Protein AF-A0A7V3D6V6-F1 (afdb_monomer_lite)

pLDDT: mean 70.62, std 18.8, range [21.72, 96.25]

Sequence (355 aa):
MALGSNRRGGVVLLVVISLLMLFAIVGIAFVIYAEAQASTARIWKESEGQRRPDIDPEELLSYFLSQLIYDTDNPHSALRGHSLARTMYGQVGNTIPFNGVGRIHTPGDDDYFNINYTQFGAGAPPDPNQYGSPNPPYTYPDMNNVFLSAVRASDRAVLIPSYQRINFGGDPANRRHVLRPLPADHAGFPAQADAGGDVKNLAESPGTLIPNTSPPQYANNDSVWLDLGHPVMTAADGRKFKPLFAPLIVDLDGRVNVNIHGNKYGTWNAHAGHPLATRDLFWSTSEHGWGAWEVNPGKVILGQEGPQEFQAEWRRLLLGNSQVPGRYDANAWFFAVAGGSIHPPPAYWIVGKFY

Foldseek 3Di:
DDDPDDPPVVVVVVVVVVVVVVVVVVVVVVVVVVVVVVVVVVVVVVVVPPLPFPDDPVVVVCLVLCCQAPNDPQLAFLSHQQHPCCQQQNDPPGPHGDDDDAFDADPDPGLLLQSGQHDFDPDDGRDSPPGHHLYDPDDDCDSSNQQEWDAAPPQRATAGAHQAQVVQVDDPQDNRGHQADHCVRPPPDDDAPWPQGPAADDPRHCYYWDPPDVVIDHDNHHWYWTDRVADWDAGPVRDTDGDTDTDTHYDVNPDDPPVQAADPPPDDDPPVDDPPPPDDPAPDRGPVPPGNPGHHCCCQPVLPPDPVVSSCVVVCAAQNDPVDGHSNHPPNPDPPPVDPGDDDDPPPPPPPDPD

Radius of gyration: 29.41 Å; chains: 1; bounding box: 79×96×67 Å

Secondary structure (DSSP, 8-state):
------HHHHHHHHHHHHHHHHHHHHHHHHHHHHHHHHHHHHHHHHHHT----S--HHHHHHHHHHHHHH----TTBTTTT--HHHHHH-STT--S---S--SPPPSSS-GGG-------TTSPPPPTTTT--S--SS-S-SSS-TTEEEE-TTT--EEE-TTB-GGGT--TT-TTSB-S--TTTSTTPPPPSBTTBSB--STT---EEETT-SS-EEES--B--B-B-PPPEE-TTS-EE---B---EE--TT---TTTSPPTT------TT-TTTTS-------SS---TTS--THHHHH--SS-GGGTTHHHHHHHB-SSSB-TT-TT-S----SSS--PPPPTTS------

Structure (mmCIF, N/CA/C/O backbone):
data_AF-A0A7V3D6V6-F1
#
_entry.id   AF-A0A7V3D6V6-F1
#
loop_
_atom_site.group_PDB
_atom_site.id
_atom_site.type_symbol
_atom_site.label_atom_id
_atom_site.label_alt_id
_atom_site.label_comp_id
_atom_site.label_asym_id
_atom_site.label_entity_id
_atom_site.label_seq_id
_atom_site.pdbx_PDB_ins_code
_atom_site.Cartn_x
_atom_site.Cartn_y
_atom_site.Cartn_z
_atom_site.occupancy
_atom_site.B_iso_or_equiv
_atom_site.auth_seq_id
_atom_site.auth_comp_id
_atom_site.auth_asym_id
_atom_site.auth_atom_id
_atom_site.pdbx_PDB_model_num
ATOM 1 N N . MET A 1 1 ? -26.044 77.230 27.192 1.00 40.97 1 MET A N 1
ATOM 2 C CA . MET A 1 1 ? -25.868 75.906 26.556 1.00 40.97 1 MET A CA 1
ATOM 3 C C . MET A 1 1 ? -25.360 74.955 27.632 1.00 40.97 1 MET A C 1
ATOM 5 O O . MET A 1 1 ? -24.349 75.249 28.253 1.00 40.97 1 MET A O 1
ATOM 9 N N . ALA A 1 2 ? -26.159 73.949 27.986 1.00 48.78 2 ALA A N 1
ATOM 10 C CA . ALA A 1 2 ? -26.042 73.184 29.228 1.00 48.78 2 ALA A CA 1
ATOM 11 C C . ALA A 1 2 ? -24.885 72.171 29.210 1.00 48.78 2 ALA A C 1
ATOM 13 O O . ALA A 1 2 ? -24.871 71.293 28.356 1.00 48.78 2 ALA A O 1
ATOM 14 N N . LEU A 1 3 ? -23.971 72.238 30.186 1.00 50.16 3 LEU A N 1
ATOM 15 C CA . LEU A 1 3 ? -22.975 71.188 30.441 1.00 50.16 3 LEU A CA 1
ATOM 16 C C . LEU A 1 3 ? -22.725 71.018 31.948 1.00 50.16 3 LEU A C 1
ATOM 18 O O . LEU A 1 3 ? -21.681 71.378 32.480 1.00 50.16 3 LEU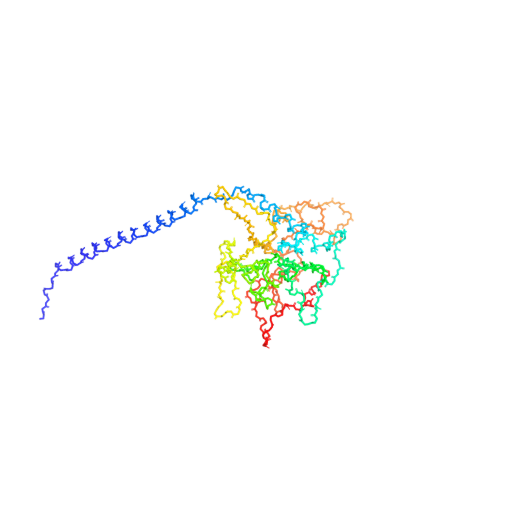 A O 1
ATOM 22 N N . GLY A 1 4 ? -23.698 70.429 32.641 1.00 58.44 4 GLY A N 1
ATOM 23 C CA . GLY A 1 4 ? -23.504 69.795 33.947 1.00 58.44 4 GLY A CA 1
ATOM 24 C C . GLY A 1 4 ? -23.566 68.277 33.788 1.00 58.44 4 GLY A C 1
ATOM 25 O O . GLY A 1 4 ? -24.506 67.652 34.263 1.00 58.44 4 GLY A O 1
ATOM 26 N N . SER A 1 5 ? -22.655 67.681 33.009 1.00 58.94 5 SER A N 1
ATOM 27 C CA . SER A 1 5 ? -22.774 66.266 32.626 1.00 58.94 5 SER A CA 1
ATOM 28 C C . SER A 1 5 ? -22.320 65.322 33.754 1.00 58.94 5 SER A C 1
ATOM 30 O O . SER A 1 5 ? -21.231 65.473 34.316 1.00 58.94 5 SER A O 1
ATOM 32 N N . ASN A 1 6 ? -23.180 64.355 34.075 1.00 64.06 6 ASN A N 1
ATOM 33 C CA . ASN A 1 6 ? -23.098 63.363 35.150 1.00 64.06 6 ASN A CA 1
ATOM 34 C C . ASN A 1 6 ? -21.783 62.554 35.194 1.00 64.06 6 ASN A C 1
ATOM 36 O O . ASN A 1 6 ? -21.687 61.459 34.642 1.00 64.06 6 ASN A O 1
ATOM 40 N N . ARG A 1 7 ? -20.797 63.020 35.970 1.00 58.09 7 ARG A N 1
ATOM 41 C CA . ARG A 1 7 ? -19.517 62.312 36.199 1.00 58.09 7 ARG A CA 1
ATOM 42 C C . ARG A 1 7 ? -19.654 60.946 36.898 1.00 58.09 7 ARG A C 1
ATOM 44 O O . ARG A 1 7 ? -18.747 60.129 36.806 1.00 58.09 7 ARG A O 1
ATOM 51 N N . ARG A 1 8 ? -20.779 60.666 37.572 1.00 62.25 8 ARG A N 1
ATOM 52 C CA . ARG A 1 8 ? -21.030 59.382 38.263 1.00 62.25 8 ARG A CA 1
ATOM 53 C C . ARG A 1 8 ? -21.501 58.265 37.322 1.00 62.25 8 ARG A C 1
ATOM 55 O O . ARG A 1 8 ? -21.233 57.103 37.597 1.00 62.25 8 ARG A O 1
ATOM 62 N N . GLY A 1 9 ? -22.136 58.604 36.196 1.00 64.50 9 GLY A N 1
ATOM 63 C CA . GLY A 1 9 ? -22.630 57.615 35.228 1.00 64.50 9 GLY A CA 1
ATOM 64 C C . GLY A 1 9 ? -21.511 56.921 34.444 1.00 64.50 9 GLY A C 1
ATOM 65 O O . GLY A 1 9 ? -21.576 55.718 34.222 1.00 64.50 9 GLY A O 1
ATOM 66 N N . GLY A 1 10 ? -20.446 57.653 34.095 1.00 75.31 10 GLY A N 1
ATOM 67 C CA . GLY A 1 10 ? -19.291 57.089 33.383 1.00 75.31 10 GLY A CA 1
ATOM 68 C C . GLY A 1 10 ? -18.483 56.092 34.221 1.00 75.31 10 GLY A C 1
ATOM 69 O O . GLY A 1 10 ? -18.050 55.069 33.701 1.00 75.31 10 GLY A O 1
ATOM 70 N N . VAL A 1 11 ? -18.336 56.345 35.529 1.00 80.56 11 VAL A N 1
ATOM 71 C CA . VAL A 1 11 ? -17.633 55.430 36.450 1.00 80.56 11 VAL A CA 1
ATOM 72 C C . VAL A 1 11 ? -18.428 54.138 36.650 1.00 80.56 11 VAL A C 1
ATOM 74 O O . VAL A 1 11 ? -17.850 53.058 36.605 1.00 80.56 11 VAL A O 1
ATOM 77 N N . VAL A 1 12 ? -19.753 54.229 36.805 1.00 82.31 12 VAL A N 1
ATOM 78 C CA . VAL A 1 12 ? -20.622 53.044 36.910 1.00 82.31 12 VAL A CA 1
ATOM 79 C C . VAL A 1 12 ? -20.570 52.211 35.628 1.00 82.31 12 VAL A C 1
ATOM 81 O O . VAL A 1 12 ? -20.450 50.993 35.709 1.00 82.31 12 VAL A O 1
ATOM 84 N N . LEU A 1 13 ? -20.575 52.845 34.451 1.00 81.94 13 LEU A N 1
ATOM 85 C CA . LEU A 1 13 ? -20.440 52.136 33.176 1.00 81.94 13 LEU A CA 1
ATOM 86 C C . LEU A 1 13 ? -19.095 51.393 33.073 1.00 81.94 13 LEU A C 1
ATOM 88 O O . LEU A 1 13 ? -19.065 50.242 32.650 1.00 81.94 13 LEU A O 1
ATOM 92 N N . LEU A 1 14 ? -17.998 52.019 33.511 1.00 84.38 14 LEU A N 1
ATOM 93 C CA . LEU A 1 14 ? -16.666 51.403 33.529 1.00 84.38 14 LEU A CA 1
ATOM 94 C C . LEU A 1 14 ? -16.607 50.175 34.448 1.00 84.38 14 LEU A C 1
ATOM 96 O O . LEU A 1 14 ? -16.036 49.157 34.064 1.00 84.38 14 LEU A O 1
ATOM 100 N N . VAL A 1 15 ? -17.226 50.257 35.631 1.00 88.06 15 VAL A N 1
ATOM 101 C CA . VAL A 1 15 ? -17.312 49.133 36.578 1.00 88.06 15 VAL A CA 1
ATOM 102 C C . VAL A 1 15 ? -18.174 48.004 36.018 1.00 88.06 15 VAL A C 1
ATOM 104 O O . VAL A 1 15 ? -17.807 46.842 36.134 1.00 88.06 15 VAL A O 1
ATOM 107 N N . VAL A 1 16 ? -19.303 48.317 35.380 1.00 91.69 16 VAL A N 1
ATOM 108 C CA . VAL A 1 16 ? -20.184 47.296 34.795 1.00 91.69 16 VAL A CA 1
ATOM 109 C C . VAL A 1 16 ? -19.512 46.603 33.609 1.00 91.69 16 VAL A C 1
ATOM 111 O O . VAL A 1 16 ? -19.568 45.381 33.510 1.00 91.69 16 VAL A O 1
ATOM 114 N N . ILE A 1 17 ? -18.832 47.351 32.737 1.00 92.75 17 ILE A N 1
ATOM 115 C CA . ILE A 1 17 ? -18.120 46.774 31.591 1.00 92.75 17 ILE A CA 1
ATOM 116 C C . ILE A 1 17 ? -16.947 45.907 32.058 1.00 92.75 17 ILE A C 1
ATOM 118 O O . ILE A 1 17 ? -16.757 44.824 31.511 1.00 92.75 17 ILE A O 1
ATOM 122 N N . SER A 1 18 ? -16.194 46.318 33.084 1.00 91.31 18 SER A N 1
ATOM 123 C CA . SER A 1 18 ? -15.104 45.490 33.611 1.00 91.31 18 SER A CA 1
ATOM 124 C C . SER A 1 18 ? -15.618 44.206 34.272 1.00 91.31 18 SER A C 1
ATOM 126 O O . SER A 1 18 ? -15.028 43.147 34.065 1.00 91.31 18 SER A O 1
ATOM 128 N N . LEU A 1 19 ? -16.752 44.257 34.980 1.00 91.88 19 LEU A N 1
ATOM 129 C CA . LEU A 1 19 ? -17.389 43.073 35.571 1.00 91.88 19 LEU A CA 1
ATOM 130 C C . LEU A 1 19 ? -17.960 42.124 34.507 1.00 91.88 19 LEU A C 1
ATOM 132 O O . LEU A 1 19 ? -17.784 40.911 34.615 1.00 91.88 19 LEU A O 1
ATOM 136 N N . LEU A 1 20 ? -18.584 42.660 33.452 1.00 94.25 20 LEU A N 1
ATOM 137 C CA . LEU A 1 20 ? -19.067 41.866 32.318 1.00 94.25 20 LEU A CA 1
ATOM 138 C C . LEU A 1 20 ? -17.914 41.237 31.528 1.00 94.25 20 LEU A C 1
ATOM 140 O O . LEU A 1 20 ? -18.003 40.074 31.145 1.00 94.25 20 LEU A O 1
ATOM 144 N N . MET A 1 21 ? -16.818 41.972 31.320 1.00 94.94 21 MET A N 1
ATOM 145 C CA . MET A 1 21 ? -15.631 41.456 30.638 1.00 94.94 21 MET A CA 1
ATOM 146 C C . MET A 1 21 ? -14.956 40.349 31.454 1.00 94.94 21 MET A C 1
ATOM 148 O O . MET A 1 21 ? -14.594 39.318 30.893 1.00 94.94 21 MET A O 1
ATOM 152 N N . LEU A 1 22 ? -14.847 40.516 32.776 1.00 94.44 22 LEU A N 1
ATOM 153 C CA . LEU A 1 22 ? -14.328 39.475 33.665 1.00 94.44 22 LEU A CA 1
ATOM 154 C C . LEU A 1 22 ? -15.193 38.209 33.591 1.00 94.44 22 LEU A C 1
ATOM 156 O O . LEU A 1 22 ? -14.666 37.109 33.437 1.00 94.44 22 LEU A O 1
ATOM 160 N N . PHE A 1 23 ? -16.519 38.362 33.645 1.00 95.81 23 PHE A N 1
ATOM 161 C CA . PHE A 1 23 ? -17.442 37.234 33.544 1.00 95.81 23 PHE A CA 1
ATOM 162 C C . PHE A 1 23 ? -17.344 36.526 32.184 1.00 95.81 23 PHE A C 1
ATOM 164 O O . PHE A 1 23 ? -17.309 35.297 32.133 1.00 95.81 23 PHE A O 1
ATOM 171 N N . ALA A 1 24 ? -17.216 37.281 31.088 1.00 94.56 24 ALA A N 1
ATOM 172 C CA . ALA A 1 24 ? -17.038 36.724 29.749 1.00 94.56 24 ALA A CA 1
ATOM 173 C C . ALA A 1 24 ? -15.724 35.935 29.612 1.00 94.56 24 ALA A C 1
ATOM 175 O O . ALA A 1 24 ? -15.729 34.837 29.060 1.00 94.56 24 ALA A O 1
ATOM 176 N N . ILE A 1 25 ? -14.612 36.448 30.153 1.00 96.25 25 ILE A N 1
ATOM 177 C CA . ILE A 1 25 ? -13.313 35.757 30.119 1.00 96.25 25 ILE A CA 1
ATOM 178 C C . ILE A 1 25 ? -13.380 34.440 30.898 1.00 96.25 25 ILE A C 1
ATOM 180 O O . ILE A 1 25 ? -12.919 33.413 30.400 1.00 96.25 25 ILE A O 1
ATOM 184 N N . VAL A 1 26 ? -13.992 34.443 32.088 1.00 95.88 26 VAL A N 1
ATOM 185 C CA . VAL A 1 26 ? -14.169 33.220 32.888 1.00 95.88 26 VAL A CA 1
ATOM 186 C C . VAL A 1 26 ? -15.065 32.213 32.160 1.00 95.88 26 VAL A C 1
ATOM 188 O O . VAL A 1 26 ? -14.736 31.029 32.123 1.00 95.88 26 VAL A O 1
ATOM 191 N N . GLY A 1 27 ? -16.151 32.670 31.529 1.00 95.62 27 GLY A N 1
ATOM 192 C CA . GLY A 1 27 ? -17.035 31.814 30.736 1.00 95.62 27 GLY A CA 1
ATOM 193 C C . GLY A 1 27 ? -16.320 31.151 29.555 1.00 95.62 27 GLY A C 1
ATOM 194 O O . GLY A 1 27 ? -16.423 29.940 29.379 1.00 95.62 27 GLY A O 1
ATOM 195 N N . ILE A 1 28 ? -15.536 31.916 28.789 1.00 94.44 28 ILE A N 1
ATOM 196 C CA . ILE A 1 28 ? -14.771 31.391 27.646 1.00 94.44 28 ILE A CA 1
ATOM 197 C C . ILE A 1 28 ? -13.688 30.411 28.114 1.00 94.44 28 ILE A C 1
ATOM 199 O O . ILE A 1 28 ? -13.528 29.348 27.516 1.00 94.44 28 ILE A O 1
ATOM 203 N N . ALA A 1 29 ? -12.982 30.717 29.206 1.00 93.81 29 ALA A N 1
ATOM 204 C CA . ALA A 1 29 ? -11.982 29.814 29.772 1.00 93.81 29 ALA A CA 1
ATOM 205 C C . ALA A 1 29 ? -12.596 28.467 30.192 1.00 93.81 29 ALA A C 1
ATOM 207 O O . ALA A 1 29 ? -12.010 27.418 29.926 1.00 93.81 29 ALA A O 1
ATOM 208 N N . PHE A 1 30 ? -13.795 28.484 30.786 1.00 95.19 30 PHE A N 1
ATOM 209 C CA . PHE A 1 30 ? -14.524 27.263 31.132 1.00 95.19 30 PHE A CA 1
ATOM 210 C C . PHE A 1 30 ? -14.931 26.448 29.903 1.00 95.19 30 PHE A C 1
ATOM 212 O O . PHE A 1 30 ? -14.804 25.227 29.939 1.00 95.19 30 PHE A O 1
ATOM 219 N N . VAL A 1 31 ? -15.381 27.093 28.822 1.00 95.44 31 VAL A N 1
ATOM 220 C CA . VAL A 1 31 ? -15.744 26.400 27.573 1.00 95.44 31 VAL A CA 1
ATOM 221 C C . VAL A 1 31 ? -14.519 25.732 26.950 1.00 95.44 31 VAL A C 1
ATOM 223 O O . VAL A 1 31 ? -14.563 24.537 26.675 1.00 95.44 31 VAL A O 1
ATOM 226 N N . ILE A 1 32 ? -13.402 26.454 26.822 1.00 91.69 32 ILE A N 1
ATOM 227 C CA . ILE A 1 32 ? -12.158 25.903 26.259 1.00 91.69 32 ILE A CA 1
ATOM 228 C C . ILE A 1 32 ? -11.641 24.741 27.118 1.00 91.69 32 ILE A C 1
ATOM 230 O O . ILE A 1 32 ? -11.234 23.705 26.594 1.00 91.69 32 ILE A O 1
ATOM 234 N N . TYR A 1 33 ? -11.681 24.881 28.447 1.00 94.62 33 TYR A N 1
ATOM 235 C CA . TYR A 1 33 ? -11.271 23.810 29.352 1.00 94.62 33 TYR A CA 1
ATOM 236 C C . TYR A 1 33 ? -12.193 22.586 29.256 1.00 94.62 33 TYR A C 1
ATOM 238 O O . TYR A 1 33 ? -11.709 21.456 29.204 1.00 94.62 33 TYR A O 1
ATOM 246 N N . ALA A 1 34 ? -13.511 22.792 29.199 1.00 91.50 34 ALA A N 1
ATOM 247 C CA . ALA A 1 34 ? -14.481 21.713 29.049 1.00 91.50 34 ALA A CA 1
ATOM 248 C C . ALA A 1 34 ? -14.309 20.976 27.712 1.00 91.50 34 ALA A C 1
ATOM 250 O O . ALA A 1 34 ? -14.335 19.747 27.697 1.00 91.50 34 ALA A O 1
ATOM 251 N N . GLU A 1 35 ? -14.064 21.693 26.613 1.00 89.56 35 GLU A N 1
ATOM 252 C CA . GLU A 1 35 ? -13.761 21.095 25.307 1.00 89.56 35 GLU A CA 1
ATOM 253 C C . GLU A 1 35 ? -12.450 20.298 25.331 1.00 89.56 35 GLU A C 1
ATOM 255 O O . GLU A 1 35 ? -12.406 19.172 24.831 1.00 89.56 35 GLU A O 1
ATOM 260 N N . ALA A 1 36 ? -11.400 20.817 25.977 1.00 87.25 36 ALA A N 1
ATOM 261 C CA . ALA A 1 36 ? -10.133 20.103 26.136 1.00 87.25 36 ALA A CA 1
ATOM 262 C C . ALA A 1 36 ? -10.296 18.805 26.950 1.00 87.25 36 ALA A C 1
ATOM 264 O O . ALA A 1 36 ? -9.774 17.755 26.562 1.00 87.25 36 ALA A O 1
ATOM 265 N N . GLN A 1 37 ? -11.059 18.848 28.049 1.00 90.19 37 GLN A N 1
ATOM 266 C CA . GLN A 1 37 ? -11.363 17.667 28.864 1.00 90.19 37 GLN A CA 1
ATOM 267 C C . GLN A 1 37 ? -12.261 16.672 28.122 1.00 90.19 37 GLN A C 1
ATOM 269 O O . GLN A 1 37 ? -12.018 15.471 28.199 1.00 90.19 37 GLN A O 1
ATOM 274 N N . ALA A 1 38 ? -13.250 17.141 27.358 1.00 85.62 38 ALA A N 1
ATOM 275 C CA . ALA A 1 38 ? -14.114 16.284 26.548 1.00 85.62 38 ALA A CA 1
ATOM 276 C C . ALA A 1 38 ? -13.336 15.579 25.424 1.00 85.62 38 ALA A C 1
ATOM 278 O O . ALA A 1 38 ? -13.524 14.382 25.209 1.00 85.62 38 ALA A O 1
ATOM 279 N N . SER A 1 39 ? -12.428 16.291 24.747 1.00 78.06 39 SER A N 1
ATOM 280 C CA . SER A 1 39 ? -11.530 15.720 23.735 1.00 78.06 39 SER A CA 1
ATOM 281 C C . SER A 1 39 ? -10.600 14.670 24.346 1.00 78.06 39 SER A C 1
ATOM 283 O O . SER A 1 39 ? -10.502 13.551 23.848 1.00 78.06 39 SER A O 1
ATOM 285 N N . THR A 1 40 ? -10.002 14.987 25.496 1.00 79.62 40 THR A N 1
ATOM 286 C CA . THR A 1 40 ? -9.138 14.059 26.231 1.00 79.62 40 THR A CA 1
ATOM 287 C C . THR A 1 40 ? -9.929 12.821 26.650 1.00 79.62 40 THR A C 1
ATOM 289 O O . THR A 1 40 ? -9.554 11.715 26.283 1.00 79.62 40 THR A O 1
ATOM 292 N N . ALA A 1 41 ? -11.074 12.972 27.319 1.00 78.25 41 ALA A N 1
ATOM 293 C CA . ALA A 1 41 ? -11.928 11.856 27.728 1.00 78.25 41 ALA A CA 1
ATOM 294 C C . ALA A 1 41 ? -12.390 10.995 26.542 1.00 78.25 41 ALA A C 1
ATOM 296 O O . ALA A 1 41 ? -12.490 9.777 26.673 1.00 78.25 41 ALA A O 1
ATOM 297 N N . ARG A 1 42 ? -12.632 11.601 25.374 1.00 77.88 42 ARG A N 1
ATOM 298 C CA . ARG A 1 42 ? -12.914 10.868 24.139 1.00 77.88 42 ARG A CA 1
ATOM 299 C C . ARG A 1 42 ? -11.711 10.038 23.688 1.00 77.88 42 ARG A C 1
ATOM 301 O O . ARG A 1 42 ? -11.894 8.852 23.446 1.00 77.88 42 ARG A O 1
ATOM 308 N N . ILE A 1 43 ? -10.509 10.615 23.640 1.00 76.06 43 ILE A N 1
ATOM 309 C CA . ILE A 1 43 ? -9.268 9.904 23.280 1.00 76.06 43 ILE A CA 1
ATOM 310 C C . ILE A 1 43 ? -8.971 8.776 24.281 1.00 76.06 43 ILE A C 1
ATOM 312 O O . ILE A 1 43 ? -8.619 7.674 23.872 1.00 76.06 43 ILE A O 1
ATOM 316 N N . TRP A 1 44 ? -9.164 9.013 25.582 1.00 74.38 44 TRP A N 1
ATOM 317 C CA . TRP A 1 44 ? -9.009 7.992 26.626 1.00 74.38 44 TRP A CA 1
ATOM 318 C C . TRP A 1 44 ? -10.058 6.885 26.514 1.00 74.38 44 TRP A C 1
ATOM 320 O O . TRP A 1 44 ? -9.732 5.714 26.641 1.00 74.38 44 TRP A O 1
ATOM 330 N N . LYS A 1 45 ? -11.312 7.220 26.203 1.00 71.00 45 LYS A N 1
ATOM 331 C CA . LYS A 1 45 ? -12.349 6.217 25.933 1.00 71.00 45 LYS A CA 1
ATOM 332 C C . LYS A 1 45 ? -12.037 5.403 24.673 1.00 71.00 45 LYS A C 1
ATOM 334 O O . LYS A 1 45 ? -12.283 4.199 24.640 1.00 71.00 45 LYS A O 1
ATOM 339 N N . GLU A 1 46 ? -11.516 6.052 23.635 1.00 60.28 46 GLU A N 1
ATOM 340 C CA . GLU A 1 46 ? -11.061 5.401 22.404 1.00 60.28 46 GLU A CA 1
ATOM 341 C C . GLU A 1 46 ? -9.804 4.535 22.651 1.00 60.28 46 GLU A C 1
ATOM 343 O O . GLU A 1 46 ? -9.620 3.535 21.957 1.00 60.28 46 GLU A O 1
ATOM 348 N N . SER A 1 47 ? -8.989 4.837 23.675 1.00 52.22 47 SER A N 1
ATOM 349 C CA . SER A 1 47 ? -7.812 4.041 24.060 1.00 52.22 47 SER A CA 1
ATOM 350 C C . SER A 1 47 ? -8.111 2.893 25.039 1.00 52.22 47 SER A C 1
ATOM 352 O O . SER A 1 47 ? -7.495 1.834 24.930 1.00 52.22 47 SER A O 1
ATOM 354 N N . GLU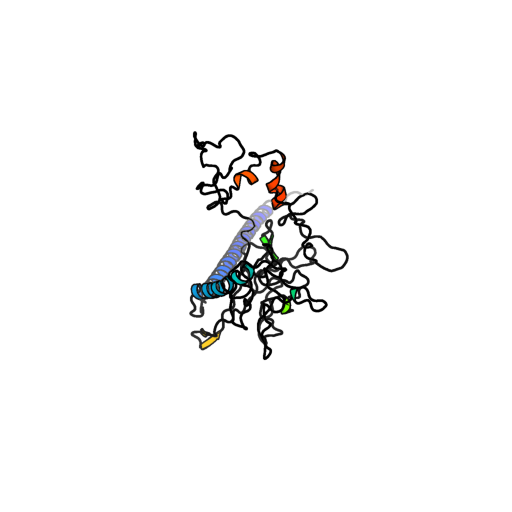 A 1 48 ? -9.084 3.047 25.942 1.00 52.31 48 GLU A N 1
ATOM 355 C CA . GLU A 1 48 ? -9.506 2.031 26.926 1.00 52.31 48 GLU A CA 1
ATOM 356 C C . GLU A 1 48 ? -10.259 0.856 26.266 1.00 52.31 48 GLU A C 1
ATOM 358 O O . GLU A 1 48 ? -10.339 -0.251 26.798 1.00 52.31 48 GLU A O 1
ATOM 363 N N . GLY A 1 49 ? -10.769 1.070 25.051 1.00 49.69 49 GLY A N 1
ATOM 364 C CA . GLY A 1 49 ? -11.542 0.109 24.271 1.00 49.69 49 GLY A CA 1
ATOM 365 C C . GLY A 1 49 ? -10.745 -0.736 23.279 1.00 49.69 49 GLY A C 1
ATOM 366 O O . GLY A 1 49 ? -11.289 -1.080 22.232 1.00 49.69 49 GLY A O 1
ATOM 367 N N . GLN A 1 50 ? -9.495 -1.117 23.555 1.00 49.72 50 GLN A N 1
ATOM 368 C CA . GLN A 1 50 ? -8.837 -2.154 22.753 1.00 49.72 50 GLN A CA 1
ATOM 369 C C . GLN A 1 50 ? -9.328 -3.546 23.154 1.00 49.72 50 GLN A C 1
ATOM 371 O O . GLN A 1 50 ? -8.594 -4.356 23.709 1.00 49.72 50 GLN A O 1
ATOM 376 N N . ARG A 1 51 ? -10.553 -3.895 22.745 1.00 51.97 51 ARG A N 1
ATOM 377 C CA . ARG A 1 51 ? -10.838 -5.291 22.377 1.00 51.97 51 ARG A CA 1
ATOM 378 C C . ARG A 1 51 ? -10.145 -5.571 21.045 1.00 51.97 51 ARG A C 1
ATOM 380 O O . ARG A 1 51 ? -10.801 -5.800 20.031 1.00 51.97 51 ARG A O 1
ATOM 387 N N . ARG A 1 52 ? -8.815 -5.438 21.018 1.00 55.19 52 ARG A N 1
ATOM 388 C CA . ARG A 1 52 ? -8.034 -5.889 19.874 1.00 55.19 52 ARG A CA 1
ATOM 389 C C . ARG A 1 52 ? -8.240 -7.398 19.805 1.00 55.19 52 ARG A C 1
ATOM 391 O O . ARG A 1 52 ? -8.164 -8.060 20.841 1.00 55.19 52 ARG A O 1
ATOM 398 N N . PRO A 1 53 ? -8.575 -7.944 18.634 1.00 58.50 53 PRO A N 1
ATOM 399 C CA . PRO A 1 53 ? -8.458 -9.372 18.450 1.00 58.50 53 PRO A CA 1
ATOM 400 C C . PRO A 1 53 ? -7.030 -9.807 18.795 1.00 58.50 53 PRO A C 1
ATOM 402 O O . PRO A 1 53 ? -6.096 -9.045 18.556 1.00 58.50 53 PRO A O 1
ATOM 405 N N . ASP A 1 54 ? -6.897 -10.988 19.390 1.00 65.25 54 ASP A N 1
ATOM 406 C CA . ASP A 1 54 ? -5.687 -11.524 20.030 1.00 65.25 54 ASP A CA 1
ATOM 407 C C . ASP A 1 54 ? -4.616 -11.916 18.987 1.00 65.25 54 ASP A C 1
ATOM 409 O O . ASP A 1 54 ? -4.287 -13.084 18.809 1.00 65.25 54 ASP A O 1
ATOM 413 N N . ILE A 1 55 ? -4.163 -10.941 18.195 1.00 75.94 55 ILE A N 1
ATOM 414 C CA . ILE A 1 55 ? -3.172 -11.108 17.133 1.00 75.94 55 ILE A CA 1
ATOM 415 C C . ILE A 1 55 ? -1.995 -10.201 17.425 1.00 75.94 55 ILE A C 1
ATOM 417 O O . ILE A 1 55 ? -2.163 -8.997 17.646 1.00 75.94 55 ILE A O 1
ATOM 421 N N . ASP A 1 56 ? -0.807 -10.784 17.348 1.00 84.31 56 ASP A N 1
ATOM 422 C CA . ASP A 1 56 ? 0.437 -10.045 17.420 1.00 84.31 56 ASP A CA 1
ATOM 423 C C . ASP A 1 56 ? 0.592 -9.136 16.180 1.00 84.31 56 ASP A C 1
ATOM 425 O O . ASP A 1 56 ? 0.601 -9.622 15.042 1.00 84.31 56 ASP A O 1
ATOM 429 N N . PRO A 1 57 ? 0.715 -7.806 16.349 1.00 84.00 57 PRO A N 1
ATOM 430 C CA . PRO A 1 57 ? 1.001 -6.903 15.240 1.00 84.00 57 PRO A CA 1
ATOM 431 C C . PRO A 1 57 ? 2.265 -7.277 14.456 1.00 84.00 57 PRO A C 1
ATOM 433 O O . PRO A 1 57 ? 2.324 -7.017 13.252 1.00 84.00 57 PRO A O 1
ATOM 436 N N . GLU A 1 58 ? 3.259 -7.891 15.106 1.00 87.50 58 GLU A N 1
ATOM 437 C CA . GLU A 1 58 ? 4.485 -8.350 14.446 1.00 87.50 58 GLU A CA 1
ATOM 438 C C . GLU A 1 58 ? 4.207 -9.498 13.471 1.00 87.50 58 GLU A C 1
ATOM 440 O O . GLU A 1 58 ? 4.782 -9.534 12.381 1.00 87.50 58 GLU A O 1
ATOM 445 N N . GLU A 1 59 ? 3.266 -10.387 13.802 1.00 90.31 59 GLU A N 1
ATOM 446 C CA . GLU A 1 59 ? 2.827 -11.464 12.913 1.00 90.31 59 GLU A CA 1
ATOM 447 C C . GLU A 1 59 ? 2.137 -10.897 11.670 1.00 90.31 59 GLU A C 1
ATOM 449 O O . GLU A 1 59 ? 2.453 -11.298 10.549 1.00 90.31 59 GLU A O 1
ATOM 454 N N . LEU A 1 60 ? 1.257 -9.905 11.839 1.00 91.06 60 LEU A N 1
ATOM 455 C CA . LEU A 1 60 ? 0.596 -9.236 10.714 1.00 91.06 60 LEU A CA 1
ATOM 456 C C . LEU A 1 60 ? 1.605 -8.512 9.819 1.00 91.06 60 LEU A C 1
ATOM 458 O O . LEU A 1 60 ? 1.543 -8.623 8.592 1.00 91.06 60 LEU A O 1
ATOM 462 N N . LEU A 1 61 ? 2.556 -7.791 10.412 1.00 91.50 61 LEU A N 1
ATOM 463 C CA . LEU A 1 61 ? 3.603 -7.116 9.652 1.00 91.50 61 LEU A CA 1
ATOM 464 C C . LEU A 1 61 ? 4.477 -8.123 8.894 1.00 91.50 61 LEU A C 1
ATOM 466 O O . LEU A 1 61 ? 4.720 -7.940 7.703 1.00 91.50 61 LEU A O 1
ATOM 470 N N . SER A 1 62 ? 4.908 -9.197 9.558 1.00 93.25 62 SER A N 1
ATOM 471 C CA . SER A 1 62 ? 5.671 -10.288 8.946 1.00 93.25 62 SER A CA 1
ATOM 472 C C . SER A 1 62 ? 4.897 -10.935 7.794 1.00 93.25 62 SER A C 1
ATOM 474 O O . SER A 1 62 ? 5.445 -11.128 6.707 1.00 93.25 62 SER A O 1
ATOM 476 N N . TYR A 1 63 ? 3.596 -11.175 7.975 1.00 93.75 63 TYR A N 1
ATOM 477 C CA . TYR A 1 63 ? 2.717 -11.712 6.941 1.00 93.75 63 TYR A CA 1
ATOM 478 C C . TYR A 1 63 ? 2.670 -10.801 5.710 1.00 93.75 63 TYR A C 1
ATOM 480 O O . TYR A 1 63 ? 2.894 -11.268 4.593 1.00 93.75 63 TYR A O 1
ATOM 488 N N . PHE A 1 64 ? 2.468 -9.496 5.902 1.00 94.38 64 PHE A N 1
ATOM 489 C CA . PHE A 1 64 ? 2.510 -8.521 4.812 1.00 94.38 64 PHE A CA 1
ATOM 490 C C . PHE A 1 64 ? 3.879 -8.484 4.115 1.00 94.38 64 PHE A C 1
ATOM 492 O O . PHE A 1 64 ? 3.948 -8.588 2.889 1.00 94.38 64 PHE A O 1
ATOM 499 N N . LEU A 1 65 ? 4.969 -8.375 4.880 1.00 94.12 65 LEU A N 1
ATOM 500 C CA . LEU A 1 65 ? 6.326 -8.287 4.336 1.00 94.12 65 LEU A CA 1
ATOM 501 C C . LEU A 1 65 ? 6.728 -9.555 3.581 1.00 94.12 65 LEU A C 1
ATOM 503 O O . LEU A 1 65 ? 7.393 -9.459 2.553 1.00 94.12 65 LEU A O 1
ATOM 507 N N . SER A 1 66 ? 6.302 -10.731 4.042 1.00 94.06 66 SER A N 1
ATOM 508 C CA . SER A 1 66 ? 6.586 -11.995 3.360 1.00 94.06 66 SER A CA 1
ATOM 509 C C . SER A 1 66 ? 6.012 -12.012 1.941 1.00 94.06 66 SER A C 1
ATOM 511 O O . SER A 1 66 ? 6.731 -12.340 0.998 1.00 94.06 66 SER A O 1
ATOM 513 N N . GLN A 1 67 ? 4.764 -11.559 1.772 1.00 93.25 67 GLN A N 1
ATOM 514 C CA . GLN A 1 67 ? 4.118 -11.471 0.463 1.00 93.25 67 GLN A CA 1
ATOM 515 C C . GLN A 1 67 ? 4.703 -10.337 -0.384 1.00 93.25 67 GLN A C 1
ATOM 517 O O . GLN A 1 67 ? 4.916 -10.517 -1.581 1.00 93.25 67 GLN A O 1
ATOM 522 N N . LEU A 1 68 ? 5.019 -9.189 0.226 1.00 91.75 68 LEU A N 1
ATOM 523 C CA . LEU A 1 68 ? 5.651 -8.074 -0.479 1.00 91.75 68 LEU A CA 1
ATOM 524 C C . LEU A 1 68 ? 7.047 -8.444 -1.002 1.00 91.75 68 LEU A C 1
ATOM 526 O O . LEU A 1 68 ? 7.412 -8.027 -2.095 1.00 91.75 68 LEU A O 1
ATOM 530 N N . ILE A 1 69 ? 7.841 -9.213 -0.252 1.00 90.25 69 ILE A N 1
ATOM 531 C CA . ILE A 1 69 ? 9.206 -9.576 -0.652 1.00 90.25 69 ILE A CA 1
ATOM 532 C C . ILE A 1 69 ? 9.197 -10.773 -1.607 1.00 90.25 69 ILE A C 1
ATOM 534 O O . ILE A 1 69 ? 9.780 -10.669 -2.684 1.00 90.25 69 ILE A O 1
ATOM 538 N N . TYR A 1 70 ? 8.544 -11.883 -1.244 1.00 88.12 70 TYR A N 1
ATOM 539 C CA . TYR A 1 70 ? 8.688 -13.183 -1.924 1.00 88.12 70 TYR A CA 1
ATOM 540 C C . TYR A 1 70 ? 7.482 -13.626 -2.762 1.00 88.12 70 TYR A C 1
ATOM 542 O O . TYR A 1 70 ? 7.559 -14.661 -3.419 1.00 88.12 70 TYR A O 1
ATOM 550 N N . ASP A 1 71 ? 6.425 -12.818 -2.827 1.00 88.12 71 ASP A N 1
ATOM 551 C CA . ASP A 1 71 ? 5.137 -13.143 -3.453 1.00 88.12 71 ASP A CA 1
ATOM 552 C C . ASP A 1 71 ? 4.309 -14.213 -2.730 1.00 88.12 71 ASP A C 1
ATOM 554 O O . ASP A 1 71 ? 4.718 -14.805 -1.732 1.00 88.12 71 ASP A O 1
ATOM 558 N N . THR A 1 72 ? 3.101 -14.444 -3.242 1.00 89.31 72 THR A N 1
ATOM 559 C CA . THR A 1 72 ? 2.187 -15.482 -2.777 1.00 89.31 72 THR A CA 1
ATOM 560 C C . THR A 1 72 ? 1.489 -16.184 -3.938 1.00 89.31 72 THR A C 1
ATOM 562 O O . THR A 1 72 ? 1.068 -15.557 -4.909 1.00 89.31 72 THR A O 1
ATOM 565 N N . ASP A 1 73 ? 1.294 -17.494 -3.801 1.00 88.62 73 ASP A N 1
ATOM 566 C CA . ASP A 1 73 ? 0.470 -18.285 -4.721 1.00 88.62 73 ASP A CA 1
ATOM 567 C C . ASP A 1 73 ? -1.017 -18.278 -4.333 1.00 88.62 73 ASP A C 1
ATOM 569 O O . ASP A 1 73 ? -1.842 -18.866 -5.031 1.00 88.62 73 ASP A O 1
ATOM 573 N N . ASN A 1 74 ? -1.387 -17.607 -3.233 1.00 90.44 74 ASN A N 1
ATOM 574 C CA . ASN A 1 74 ? -2.772 -17.534 -2.782 1.00 90.44 74 ASN A CA 1
ATOM 575 C C . ASN A 1 74 ? -3.613 -16.690 -3.761 1.00 90.44 74 ASN A C 1
ATOM 577 O O . ASN A 1 74 ? -3.428 -15.471 -3.820 1.00 90.44 74 ASN A O 1
ATOM 581 N N . PRO A 1 75 ? -4.583 -17.285 -4.483 1.00 89.12 75 PRO A N 1
ATOM 582 C CA . PRO A 1 75 ? -5.399 -16.563 -5.456 1.00 89.12 75 PRO A CA 1
ATOM 583 C C . PRO A 1 75 ? -6.313 -15.508 -4.817 1.00 89.12 75 PRO A C 1
ATOM 585 O O . PRO A 1 75 ? -6.837 -14.654 -5.522 1.00 89.12 75 PRO A O 1
ATOM 588 N N . HIS A 1 76 ? -6.509 -15.541 -3.497 1.00 89.25 76 HIS A N 1
ATOM 589 C CA . HIS A 1 76 ? -7.325 -14.571 -2.768 1.00 89.25 76 HIS A CA 1
ATOM 590 C C . HIS A 1 76 ? -6.519 -13.411 -2.170 1.00 89.25 76 HIS A C 1
ATOM 592 O O . HIS A 1 76 ? -7.113 -12.546 -1.532 1.00 89.25 76 HIS A O 1
ATOM 598 N N . SER A 1 77 ? -5.192 -13.389 -2.332 1.00 92.19 77 SER A N 1
ATOM 599 C CA . SER A 1 77 ? -4.381 -12.256 -1.886 1.00 92.19 77 SER A CA 1
ATOM 600 C C . SER A 1 77 ? -4.294 -11.180 -2.959 1.00 92.19 77 SER A C 1
ATOM 602 O O . SER A 1 77 ? -3.881 -11.444 -4.088 1.00 92.19 77 SER A O 1
ATOM 604 N N . ALA A 1 78 ? -4.609 -9.946 -2.577 1.00 91.12 78 ALA A N 1
ATOM 605 C CA . ALA A 1 78 ? -4.455 -8.764 -3.411 1.00 91.12 78 ALA A CA 1
ATOM 606 C C . ALA A 1 78 ? -3.000 -8.504 -3.831 1.00 91.12 78 ALA A C 1
ATOM 608 O O . ALA A 1 78 ? -2.771 -7.947 -4.901 1.00 91.12 78 ALA A O 1
ATOM 609 N N . LEU A 1 79 ? -2.017 -8.931 -3.028 1.00 91.12 79 LEU A N 1
ATOM 610 C CA . LEU A 1 79 ? -0.593 -8.751 -3.337 1.00 91.12 79 LEU A CA 1
ATOM 611 C C . LEU A 1 79 ? -0.030 -9.785 -4.307 1.00 91.12 79 LEU A C 1
ATOM 613 O O . LEU A 1 79 ? 1.103 -9.614 -4.758 1.00 91.12 79 LEU A O 1
ATOM 617 N N . ARG A 1 80 ? -0.794 -10.829 -4.646 1.00 89.12 80 ARG A N 1
ATOM 618 C CA . ARG A 1 80 ? -0.360 -11.849 -5.599 1.00 89.12 80 ARG A CA 1
ATOM 619 C C . ARG A 1 80 ? 0.080 -11.188 -6.902 1.00 89.12 80 ARG A C 1
ATOM 621 O O . ARG A 1 80 ? -0.724 -10.549 -7.574 1.00 89.12 80 ARG A O 1
ATOM 628 N N . GLY A 1 81 ? 1.344 -11.373 -7.268 1.00 85.38 81 GLY A N 1
ATOM 629 C CA . GLY A 1 81 ? 1.922 -10.809 -8.485 1.00 85.38 81 GLY A CA 1
ATOM 630 C C . GLY A 1 81 ? 2.570 -9.430 -8.335 1.00 85.38 81 GLY A C 1
ATOM 631 O O . GLY A 1 81 ? 3.104 -8.933 -9.323 1.00 85.38 81 GLY A O 1
ATOM 632 N N . HIS A 1 82 ? 2.574 -8.828 -7.142 1.00 87.12 82 HIS A N 1
ATOM 633 C CA . HIS A 1 82 ? 3.119 -7.480 -6.884 1.00 87.12 82 HIS A CA 1
ATOM 634 C C . HIS A 1 82 ? 4.293 -7.466 -5.903 1.00 87.12 82 HIS A C 1
ATOM 636 O O . HIS A 1 82 ? 4.509 -6.480 -5.196 1.00 87.12 82 HIS A O 1
ATOM 642 N N . SER A 1 83 ? 5.043 -8.564 -5.832 1.00 88.12 83 SER A N 1
ATOM 643 C CA . SER A 1 83 ? 6.201 -8.664 -4.949 1.00 88.12 83 SER A CA 1
ATOM 644 C C . SER A 1 83 ? 7.477 -8.083 -5.556 1.00 88.12 83 SER A C 1
ATOM 646 O O . SER A 1 83 ? 7.680 -8.087 -6.771 1.00 88.12 83 SER A O 1
ATOM 648 N N . LEU A 1 84 ? 8.394 -7.664 -4.686 1.00 85.69 84 LEU A N 1
ATOM 649 C CA . LEU A 1 84 ? 9.708 -7.147 -5.061 1.00 85.69 84 LEU A CA 1
ATOM 650 C C . LEU A 1 84 ? 10.552 -8.202 -5.782 1.00 85.69 84 LEU A C 1
ATOM 652 O O . LEU A 1 84 ? 11.186 -7.899 -6.794 1.00 85.69 84 LEU A O 1
ATOM 656 N N . ALA A 1 85 ? 10.544 -9.450 -5.299 1.00 83.81 85 ALA A N 1
ATOM 657 C CA . ALA A 1 85 ? 11.257 -10.535 -5.963 1.00 83.81 85 ALA A CA 1
ATOM 658 C C . ALA A 1 85 ? 10.696 -10.796 -7.364 1.00 83.81 85 ALA A C 1
ATOM 660 O O . ALA A 1 85 ? 11.485 -10.982 -8.290 1.00 83.81 85 ALA A O 1
ATOM 661 N N . ARG A 1 86 ? 9.366 -10.747 -7.550 1.00 81.88 86 ARG A N 1
ATOM 662 C CA . ARG A 1 86 ? 8.764 -10.906 -8.880 1.00 81.88 86 ARG A CA 1
ATOM 663 C C . ARG A 1 86 ? 9.109 -9.742 -9.800 1.00 81.88 86 ARG A C 1
ATOM 665 O O . ARG A 1 86 ? 9.384 -9.973 -10.971 1.00 81.88 86 ARG A O 1
ATOM 672 N N . THR A 1 87 ? 9.139 -8.511 -9.302 1.00 79.31 87 THR A N 1
ATOM 673 C CA . THR A 1 87 ? 9.542 -7.361 -10.121 1.00 79.31 87 THR A CA 1
ATOM 674 C C . THR A 1 87 ? 11.008 -7.457 -10.555 1.00 79.31 87 THR A C 1
ATOM 676 O O . THR A 1 87 ? 11.323 -7.140 -11.696 1.00 79.31 87 THR A O 1
ATOM 679 N N . MET A 1 88 ? 11.910 -7.953 -9.698 1.00 79.44 88 MET A N 1
ATOM 680 C CA . MET A 1 88 ? 13.344 -8.029 -10.016 1.00 79.44 88 MET A CA 1
ATOM 681 C C . MET A 1 88 ? 13.729 -9.268 -10.835 1.00 79.44 88 MET A C 1
ATOM 683 O O . MET A 1 88 ? 14.488 -9.178 -11.802 1.00 79.44 88 MET A O 1
ATOM 687 N N . TYR A 1 89 ? 13.212 -10.436 -10.459 1.00 78.88 89 TYR A N 1
ATOM 688 C CA . TYR A 1 89 ? 13.565 -11.717 -11.070 1.00 78.88 89 TYR A CA 1
ATOM 689 C C . TYR A 1 89 ? 12.492 -12.241 -12.027 1.00 78.88 89 TYR A C 1
ATOM 691 O O . TYR A 1 89 ? 12.740 -13.190 -12.756 1.00 78.88 89 TYR A O 1
ATOM 699 N N . GLY A 1 90 ? 11.316 -11.630 -12.114 1.00 77.06 90 GLY A N 1
ATOM 700 C CA . GLY A 1 90 ? 10.220 -12.147 -12.930 1.00 77.06 90 GLY A CA 1
ATOM 701 C C . GLY A 1 90 ? 9.505 -13.323 -12.261 1.00 77.06 90 GLY A C 1
ATOM 702 O O . GLY A 1 90 ? 9.365 -13.383 -11.042 1.00 77.06 90 GLY A O 1
ATOM 703 N N . GLN A 1 91 ? 8.992 -14.257 -13.062 1.00 73.19 91 GLN A N 1
ATOM 704 C CA . GLN A 1 91 ? 8.224 -15.395 -12.555 1.00 73.19 91 GLN A CA 1
ATOM 705 C C . GLN A 1 91 ? 9.035 -16.266 -11.575 1.00 73.19 91 GLN A C 1
ATOM 707 O O . GLN A 1 91 ? 10.253 -16.411 -11.693 1.00 73.19 91 GLN A O 1
ATOM 712 N N . VAL A 1 92 ? 8.324 -16.883 -10.624 1.00 72.06 92 VAL A N 1
ATOM 713 C CA . VAL A 1 92 ? 8.869 -17.865 -9.676 1.00 72.06 92 VAL A CA 1
ATOM 714 C C . VAL A 1 92 ? 9.708 -18.916 -10.410 1.00 72.06 92 VAL A C 1
ATOM 716 O O . VAL A 1 92 ? 9.265 -19.495 -11.401 1.00 72.06 92 VAL A O 1
ATOM 719 N N . GLY A 1 93 ? 10.918 -19.162 -9.902 1.00 73.62 93 GLY A N 1
ATOM 720 C CA . GLY A 1 93 ? 11.876 -20.114 -10.471 1.00 73.62 93 GLY A CA 1
ATOM 721 C C . GLY A 1 93 ? 12.968 -19.481 -11.335 1.00 73.62 93 GLY A C 1
ATOM 722 O O . GLY A 1 93 ? 13.912 -20.178 -11.706 1.00 73.62 93 GLY A O 1
ATOM 723 N N . ASN A 1 94 ? 12.894 -18.179 -11.621 1.00 72.06 94 ASN A N 1
ATOM 724 C CA . ASN A 1 94 ? 13.984 -17.478 -12.289 1.00 72.06 94 ASN A CA 1
ATOM 725 C C . ASN A 1 94 ? 15.104 -17.106 -11.300 1.00 72.06 94 ASN A C 1
ATOM 727 O O . ASN A 1 94 ? 14.851 -16.644 -10.188 1.00 72.06 94 ASN A O 1
ATOM 731 N N . THR A 1 95 ? 16.353 -17.305 -11.713 1.00 75.62 95 THR A N 1
ATOM 732 C CA . THR A 1 95 ? 17.563 -17.030 -10.918 1.00 75.62 95 THR A CA 1
ATOM 733 C C . THR A 1 95 ? 18.384 -15.868 -11.469 1.00 75.62 95 THR A C 1
ATOM 735 O O . THR A 1 95 ? 19.368 -15.461 -10.854 1.00 75.62 95 THR A O 1
ATOM 738 N N . ILE A 1 96 ? 17.990 -15.325 -12.623 1.00 75.00 96 ILE A N 1
ATOM 739 C CA . ILE A 1 96 ? 18.665 -14.213 -13.288 1.00 75.00 96 ILE A CA 1
ATOM 740 C C . ILE A 1 96 ? 17.708 -13.017 -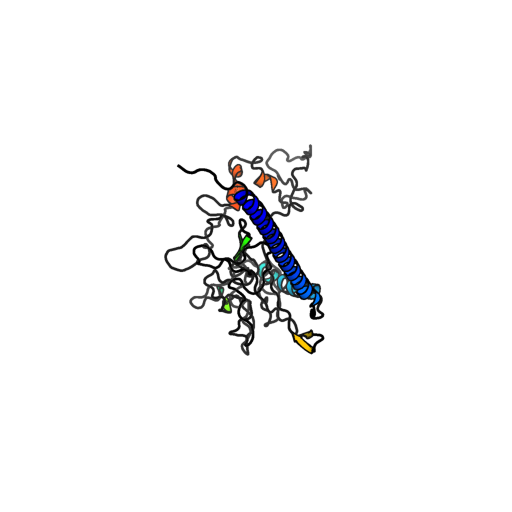13.283 1.00 75.00 96 ILE A C 1
ATOM 742 O O . ILE A 1 96 ? 16.524 -13.203 -13.579 1.00 75.00 96 ILE A O 1
ATOM 746 N N . PRO A 1 97 ? 18.181 -11.797 -12.957 1.00 74.69 97 PRO A N 1
ATOM 747 C CA . PRO A 1 97 ? 17.359 -10.597 -13.052 1.00 74.69 97 PRO A CA 1
ATOM 748 C C . PRO A 1 97 ? 16.692 -10.505 -14.423 1.00 74.69 97 PRO A C 1
ATOM 750 O O . PRO A 1 97 ? 17.335 -10.713 -15.456 1.00 74.69 97 PRO A O 1
ATOM 753 N N . PHE A 1 98 ? 15.390 -10.241 -14.431 1.00 69.31 98 PHE A N 1
ATOM 754 C CA . PHE A 1 98 ? 14.629 -10.234 -15.670 1.00 69.31 98 PHE A CA 1
ATOM 755 C C . PHE A 1 98 ? 15.066 -9.056 -16.545 1.00 69.31 98 PHE A C 1
ATOM 757 O O . PHE A 1 98 ? 15.162 -7.917 -16.091 1.00 69.31 98 PHE A O 1
ATOM 764 N N . ASN A 1 99 ? 15.309 -9.349 -17.819 1.00 65.06 99 ASN A N 1
ATOM 765 C CA . ASN A 1 99 ? 15.609 -8.371 -18.852 1.00 65.06 99 ASN A CA 1
ATOM 766 C C . ASN A 1 99 ? 14.642 -8.614 -20.015 1.00 65.06 99 ASN A C 1
ATOM 768 O O . ASN A 1 99 ? 14.828 -9.539 -20.806 1.00 65.06 99 ASN A O 1
ATOM 772 N N . GLY A 1 100 ? 13.568 -7.831 -20.069 1.00 62.22 100 GLY A N 1
ATOM 773 C CA . GLY A 1 100 ? 12.503 -7.982 -21.054 1.00 62.22 100 GLY A CA 1
ATOM 774 C C . GLY A 1 100 ? 11.642 -6.728 -21.158 1.00 62.22 100 GLY A C 1
ATOM 775 O O . GLY A 1 100 ? 11.877 -5.739 -20.472 1.00 62.22 100 GLY A O 1
ATOM 776 N N . VAL A 1 101 ? 10.640 -6.769 -22.034 1.00 65.75 101 VAL A N 1
ATOM 777 C CA . VAL A 1 101 ? 9.840 -5.596 -22.443 1.00 65.75 101 VAL A CA 1
ATOM 778 C C . VAL A 1 101 ? 8.752 -5.167 -21.442 1.00 65.75 101 VAL A C 1
ATOM 780 O O . VAL A 1 101 ? 8.013 -4.230 -21.723 1.00 65.75 101 VAL A O 1
ATOM 783 N N . GLY A 1 102 ? 8.657 -5.826 -20.282 1.00 71.19 102 GLY A N 1
ATOM 784 C CA . GLY A 1 102 ? 7.620 -5.579 -19.275 1.00 71.19 102 GLY A CA 1
ATOM 785 C C . GLY A 1 102 ? 6.247 -6.135 -19.667 1.00 71.19 102 GLY A C 1
ATOM 786 O O . GLY A 1 102 ? 6.153 -7.104 -20.429 1.00 71.19 102 GLY A O 1
ATOM 787 N N . ARG A 1 103 ? 5.178 -5.538 -19.124 1.00 73.62 103 ARG A N 1
ATOM 788 C CA . ARG A 1 103 ? 3.794 -5.862 -19.502 1.00 73.62 103 ARG A CA 1
ATOM 789 C C . ARG A 1 103 ? 3.515 -5.435 -20.941 1.00 73.62 103 ARG A C 1
ATOM 791 O O . ARG A 1 103 ? 3.920 -4.359 -21.373 1.00 73.62 103 ARG A O 1
ATOM 798 N N . ILE A 1 104 ? 2.799 -6.281 -21.667 1.00 75.44 104 ILE A N 1
ATOM 799 C CA . ILE A 1 104 ? 2.426 -6.043 -23.059 1.00 75.44 104 ILE A CA 1
ATOM 800 C C . ILE A 1 104 ? 1.130 -5.229 -23.093 1.00 75.44 104 ILE A C 1
ATOM 802 O O . ILE A 1 104 ? 0.171 -5.575 -22.409 1.00 75.44 104 ILE A O 1
ATOM 806 N N . HIS A 1 105 ? 1.093 -4.187 -23.923 1.00 76.12 105 HIS A N 1
ATOM 807 C CA . HIS A 1 105 ? -0.140 -3.461 -24.224 1.00 76.12 105 HIS A CA 1
ATOM 808 C C . HIS A 1 105 ? -0.958 -4.216 -25.273 1.00 76.12 105 HIS A C 1
ATOM 810 O O . HIS A 1 105 ? -0.449 -4.525 -26.359 1.00 76.12 105 HIS A O 1
ATOM 816 N N . THR A 1 106 ? -2.222 -4.499 -24.969 1.00 69.88 106 THR A N 1
ATOM 817 C CA . THR A 1 106 ? -3.137 -5.196 -25.882 1.00 69.88 106 THR A CA 1
ATOM 818 C C . THR A 1 106 ? -4.114 -4.211 -26.541 1.00 69.88 106 THR A C 1
ATOM 820 O O . THR A 1 106 ? -4.598 -3.284 -25.891 1.00 69.88 106 THR A O 1
ATOM 823 N N . PRO A 1 107 ? -4.416 -4.344 -27.850 1.00 70.00 107 PRO A N 1
ATOM 824 C CA . PRO A 1 107 ? -5.423 -3.502 -28.493 1.00 70.00 107 PRO A CA 1
ATOM 825 C C . PRO A 1 107 ? -6.823 -3.739 -27.900 1.00 70.00 107 PRO A C 1
ATOM 827 O O . PRO A 1 107 ? -7.301 -4.872 -27.893 1.00 70.00 107 PRO A O 1
ATOM 830 N N . GLY A 1 108 ? -7.510 -2.670 -27.485 1.00 73.00 108 GLY A N 1
ATOM 831 C CA . GLY A 1 108 ? -8.868 -2.733 -26.930 1.00 73.00 108 GLY A CA 1
ATOM 832 C C . GLY A 1 108 ? -8.884 -2.623 -25.405 1.00 73.00 108 GLY A C 1
ATOM 833 O O . GLY A 1 108 ? -8.474 -1.596 -24.869 1.00 73.00 108 GLY A O 1
ATOM 834 N N . ASP A 1 109 ? -9.390 -3.659 -24.727 1.00 67.94 109 ASP A N 1
ATOM 835 C CA . ASP A 1 109 ? -9.305 -3.801 -23.269 1.00 67.94 109 ASP A CA 1
ATOM 836 C C . ASP A 1 109 ? -7.844 -4.075 -22.893 1.00 67.94 109 ASP A C 1
ATOM 838 O O . ASP A 1 109 ? -7.396 -5.219 -22.880 1.00 67.94 109 ASP A O 1
ATOM 842 N N . ASP A 1 110 ? -7.092 -3.004 -22.659 1.00 71.19 110 ASP A N 1
ATOM 843 C CA . ASP A 1 110 ? -5.659 -3.094 -22.411 1.00 71.19 110 ASP A CA 1
ATOM 844 C C . ASP A 1 110 ? -5.375 -3.681 -21.020 1.00 71.19 110 ASP A C 1
ATOM 846 O O . ASP A 1 110 ? -5.639 -3.072 -19.976 1.00 71.19 110 ASP A O 1
ATOM 850 N N . ASP A 1 111 ? -4.816 -4.889 -21.017 1.00 72.31 111 ASP A N 1
ATOM 851 C CA . ASP A 1 111 ? -4.482 -5.642 -19.810 1.00 72.31 111 ASP A CA 1
ATOM 852 C C . ASP A 1 111 ? -3.353 -4.999 -18.999 1.00 72.31 111 ASP A C 1
ATOM 854 O O . ASP A 1 111 ? -3.186 -5.320 -17.819 1.00 72.31 111 ASP A O 1
ATOM 858 N N . TYR A 1 112 ? -2.622 -4.038 -19.574 1.00 75.31 112 TYR A N 1
ATOM 859 C CA . TYR A 1 112 ? -1.680 -3.204 -18.830 1.00 75.31 112 TYR A CA 1
ATOM 860 C C . TYR A 1 112 ? -2.335 -2.576 -17.592 1.00 75.31 112 TYR A C 1
ATOM 862 O O . TYR A 1 112 ? -1.734 -2.550 -16.513 1.00 75.31 112 TYR A O 1
ATOM 870 N N . PHE A 1 113 ? -3.596 -2.149 -17.728 1.00 76.75 113 PHE A N 1
ATOM 871 C CA . PHE A 1 113 ? -4.346 -1.519 -16.650 1.00 76.75 113 PHE A CA 1
ATOM 872 C C . PHE A 1 113 ? -4.893 -2.515 -15.620 1.00 76.75 113 PHE A C 1
ATOM 874 O O . PHE A 1 113 ? -5.330 -2.097 -14.550 1.00 76.75 113 PHE A O 1
ATOM 881 N N . ASN A 1 114 ? -4.827 -3.824 -15.886 1.00 79.44 114 ASN A N 1
ATOM 882 C CA . ASN A 1 114 ? -5.276 -4.864 -14.967 1.00 79.44 114 ASN A CA 1
ATOM 883 C C . ASN A 1 114 ? -4.196 -5.140 -13.920 1.00 79.44 114 ASN A C 1
ATOM 885 O O . ASN A 1 114 ? -3.271 -5.929 -14.118 1.00 79.44 114 ASN A O 1
ATOM 889 N N . ILE A 1 115 ? -4.313 -4.481 -12.770 1.00 82.69 115 ILE A N 1
ATOM 890 C CA . ILE A 1 115 ? -3.413 -4.701 -11.637 1.00 82.69 115 ILE A CA 1
ATOM 891 C C . ILE A 1 115 ? -3.994 -5.653 -10.591 1.00 82.69 115 ILE A C 1
ATOM 893 O O . ILE A 1 115 ? -3.266 -6.070 -9.706 1.00 82.69 115 ILE A O 1
ATOM 897 N N . ASN A 1 116 ? -5.266 -6.037 -10.653 1.00 87.06 116 ASN A N 1
ATOM 898 C CA . ASN A 1 116 ? -5.850 -6.933 -9.655 1.00 87.06 116 ASN A CA 1
ATOM 899 C C . ASN A 1 116 ? -5.969 -8.374 -10.178 1.00 87.06 116 ASN A C 1
ATOM 901 O O . ASN A 1 116 ? -6.757 -8.648 -11.082 1.00 87.06 116 ASN A O 1
ATOM 905 N N . TYR A 1 117 ? -5.206 -9.290 -9.574 1.00 86.69 117 TYR A N 1
ATOM 906 C CA . TYR A 1 117 ? -5.166 -10.716 -9.929 1.00 86.69 117 TYR A CA 1
ATOM 907 C C . TYR A 1 117 ? -5.886 -11.620 -8.922 1.00 86.69 117 TYR A C 1
ATOM 909 O O . TYR A 1 117 ? -5.674 -12.838 -8.912 1.00 86.69 117 TYR A O 1
ATOM 917 N N . THR A 1 118 ? -6.705 -11.031 -8.049 1.00 86.62 118 THR A N 1
ATOM 918 C CA . THR A 1 118 ? -7.483 -11.803 -7.082 1.00 86.62 118 THR A CA 1
ATOM 919 C C . THR A 1 118 ? -8.611 -12.562 -7.760 1.00 86.62 118 THR A C 1
ATOM 921 O O . THR A 1 118 ? -9.208 -12.129 -8.748 1.00 86.62 118 THR A O 1
ATOM 924 N N . GLN A 1 119 ? -8.896 -13.741 -7.224 1.00 83.25 119 GLN A N 1
ATOM 925 C CA . GLN A 1 119 ? -10.031 -14.542 -7.635 1.00 83.25 119 GLN A CA 1
ATOM 926 C C . GLN A 1 119 ? -11.310 -14.023 -6.986 1.00 83.25 119 GLN A C 1
ATOM 928 O O . GLN A 1 119 ? -11.437 -14.021 -5.759 1.00 83.25 119 GLN A O 1
ATOM 933 N N . PHE A 1 120 ? -12.288 -13.694 -7.826 1.00 74.56 120 PHE A N 1
ATOM 934 C CA . PHE A 1 120 ? -13.636 -13.337 -7.404 1.00 74.56 120 PHE A CA 1
ATOM 935 C C . PHE A 1 120 ? -14.638 -14.403 -7.862 1.00 74.56 120 PHE A C 1
ATOM 937 O O . PHE A 1 120 ? -14.649 -14.815 -9.025 1.00 74.56 120 PHE A O 1
ATOM 944 N N . GLY A 1 121 ? -15.512 -14.836 -6.951 1.00 74.19 121 GLY A N 1
ATOM 945 C CA . GLY A 1 121 ? -16.556 -15.819 -7.249 1.00 74.19 121 GLY A CA 1
ATOM 946 C C . GLY A 1 121 ? -16.006 -17.179 -7.702 1.00 74.19 121 GLY A C 1
ATOM 947 O O . GLY A 1 121 ? -15.016 -17.669 -7.167 1.00 74.19 121 GLY A O 1
ATOM 948 N N . ALA A 1 122 ? -16.678 -17.807 -8.673 1.00 70.12 122 ALA A N 1
ATOM 949 C CA . ALA A 1 122 ? -16.374 -19.164 -9.147 1.00 70.12 122 ALA A CA 1
ATOM 950 C C . ALA A 1 122 ? -15.439 -19.227 -10.377 1.00 70.12 122 ALA A C 1
ATOM 952 O O . ALA A 1 122 ? -15.196 -20.312 -10.901 1.00 70.12 122 ALA A O 1
ATOM 953 N N . GLY A 1 123 ? -14.944 -18.086 -10.874 1.00 76.25 123 GLY A N 1
ATOM 954 C CA . GLY A 1 123 ? -14.033 -18.040 -12.025 1.00 76.25 123 GLY A CA 1
ATOM 955 C C . GLY A 1 123 ? -12.609 -18.473 -11.668 1.00 76.25 123 GLY A C 1
ATOM 956 O O . GLY A 1 123 ? -12.233 -18.456 -10.498 1.00 76.25 123 GLY A O 1
ATOM 957 N N . ALA A 1 124 ? -11.801 -18.843 -12.666 1.00 80.75 124 ALA A N 1
ATOM 958 C CA . ALA A 1 124 ? -10.371 -19.072 -12.456 1.00 80.75 124 ALA A CA 1
ATOM 959 C C . ALA A 1 124 ? -9.664 -17.754 -12.066 1.00 80.75 124 ALA A C 1
ATOM 961 O O . ALA A 1 124 ? -10.030 -16.702 -12.602 1.00 80.75 124 ALA A O 1
ATOM 962 N N . PRO A 1 125 ? -8.673 -17.781 -11.153 1.00 83.06 125 PRO A N 1
ATOM 963 C CA . PRO A 1 125 ? -7.879 -16.596 -10.838 1.00 83.06 125 PRO A CA 1
ATOM 964 C C . PRO A 1 125 ? -7.167 -16.084 -12.097 1.00 83.06 125 PRO A C 1
ATOM 966 O O . PRO A 1 125 ? -6.552 -16.896 -12.794 1.00 83.06 125 PRO A O 1
ATOM 969 N N . PRO A 1 126 ? -7.180 -14.766 -12.373 1.00 83.19 126 PRO A N 1
ATOM 970 C CA . PRO A 1 126 ? -6.320 -14.185 -13.399 1.00 83.19 126 PRO A CA 1
ATOM 971 C C . PRO A 1 126 ? -4.854 -14.570 -13.148 1.00 83.19 126 PRO A C 1
ATOM 973 O O . PRO A 1 126 ? -4.402 -14.563 -11.998 1.00 83.19 126 PRO A O 1
ATOM 976 N N . ASP A 1 127 ? -4.109 -14.940 -14.190 1.00 83.00 127 ASP A N 1
ATOM 977 C CA . ASP A 1 127 ? -2.683 -15.253 -14.055 1.00 83.00 127 ASP A CA 1
ATOM 978 C C . ASP A 1 127 ? -1.857 -13.952 -14.104 1.00 83.00 127 ASP A C 1
ATOM 980 O O . ASP A 1 127 ? -1.894 -13.254 -15.120 1.00 83.00 127 ASP A O 1
ATOM 984 N N . PRO A 1 128 ? -1.078 -13.628 -13.050 1.00 81.56 128 PRO A N 1
ATOM 985 C CA . PRO A 1 128 ? -0.209 -12.455 -13.028 1.00 81.56 128 PRO A CA 1
ATOM 986 C C . PRO A 1 128 ? 0.831 -12.411 -14.153 1.00 81.56 128 PRO A C 1
ATOM 988 O O . PRO A 1 128 ? 1.410 -11.358 -14.394 1.00 81.56 128 PRO A O 1
ATOM 991 N N . ASN A 1 129 ? 1.111 -13.546 -14.804 1.00 78.62 129 ASN A N 1
ATOM 992 C CA . ASN A 1 129 ? 2.118 -13.662 -15.861 1.00 78.62 129 ASN A CA 1
ATOM 993 C C . ASN A 1 129 ? 1.519 -13.698 -17.269 1.00 78.62 129 ASN A C 1
ATOM 995 O O . ASN A 1 129 ? 2.277 -13.696 -18.239 1.00 78.62 129 ASN A O 1
ATOM 999 N N . GLN A 1 130 ? 0.186 -13.726 -17.397 1.00 75.38 130 GLN A N 1
ATOM 1000 C CA . GLN A 1 130 ? -0.502 -13.937 -18.674 1.00 75.38 130 GLN A CA 1
ATOM 1001 C C . GLN A 1 130 ? -0.103 -12.912 -19.746 1.00 75.38 130 GLN A C 1
ATOM 1003 O O . GLN A 1 130 ? -0.058 -13.246 -20.929 1.00 75.38 130 GLN A O 1
ATOM 1008 N N . TYR A 1 131 ? 0.228 -11.686 -19.331 1.00 69.06 131 TYR A N 1
ATOM 1009 C CA . TYR A 1 131 ? 0.500 -10.554 -20.223 1.00 69.06 131 TYR A CA 1
ATOM 1010 C C . TYR A 1 131 ? 1.879 -9.922 -19.997 1.00 69.06 131 TYR A C 1
ATOM 1012 O O . TYR A 1 131 ? 2.093 -8.738 -20.260 1.00 69.06 131 TYR A O 1
ATOM 1020 N N . GLY A 1 132 ? 2.834 -10.730 -19.533 1.00 67.88 132 GLY A N 1
ATOM 1021 C CA . GLY A 1 132 ? 4.194 -10.293 -19.226 1.00 67.88 132 GLY A CA 1
ATOM 1022 C C . GLY A 1 132 ? 4.394 -9.955 -17.749 1.00 67.88 132 GLY A C 1
ATOM 1023 O O . GLY A 1 132 ? 3.451 -9.844 -16.969 1.00 67.88 132 GLY A O 1
ATOM 1024 N N . SER A 1 133 ? 5.658 -9.839 -17.348 1.00 66.38 133 SER A N 1
ATOM 1025 C CA . SER A 1 133 ? 6.028 -9.580 -15.956 1.00 66.38 133 SER A CA 1
ATOM 1026 C C . SER A 1 133 ? 5.894 -8.086 -15.623 1.00 66.38 133 SER A C 1
ATOM 1028 O O . SER A 1 133 ? 6.243 -7.253 -16.468 1.00 66.38 133 SER A O 1
ATOM 1030 N N . PRO A 1 134 ? 5.438 -7.715 -14.408 1.00 63.47 134 PRO A N 1
ATOM 1031 C CA . PRO A 1 134 ? 5.524 -6.349 -13.899 1.00 63.47 134 PRO A CA 1
ATOM 1032 C C . PRO A 1 134 ? 6.991 -5.988 -13.628 1.00 63.47 134 PRO A C 1
ATOM 1034 O O . PRO A 1 134 ? 7.436 -5.952 -12.486 1.00 63.47 134 PRO A O 1
ATOM 1037 N N . ASN A 1 135 ? 7.757 -5.759 -14.691 1.00 65.12 135 ASN A N 1
ATOM 1038 C CA . ASN A 1 135 ? 9.141 -5.319 -14.616 1.00 65.12 135 ASN A CA 1
ATOM 1039 C C . ASN A 1 135 ? 9.404 -4.217 -15.647 1.00 65.12 135 ASN A C 1
ATOM 1041 O O . ASN A 1 135 ? 9.595 -4.499 -16.832 1.00 65.12 135 ASN A O 1
ATOM 1045 N N . PRO A 1 136 ? 9.428 -2.958 -15.197 1.00 56.47 136 PRO A N 1
ATOM 1046 C CA . PRO A 1 136 ? 10.241 -1.925 -15.801 1.00 56.47 136 PRO A CA 1
ATOM 1047 C C . PRO A 1 136 ? 11.499 -1.666 -14.946 1.00 56.47 136 PRO A C 1
ATOM 1049 O O . PRO A 1 136 ? 11.425 -1.676 -13.716 1.00 56.47 136 PRO A O 1
ATOM 1052 N N . PRO A 1 137 ? 12.640 -1.311 -15.563 1.00 51.09 137 PRO A N 1
ATOM 1053 C CA . PRO A 1 137 ? 13.896 -1.017 -14.865 1.00 51.09 137 PRO A CA 1
ATOM 1054 C C . PRO A 1 137 ? 13.891 0.319 -14.086 1.00 51.09 137 PRO A C 1
ATOM 1056 O O . PRO A 1 137 ? 14.955 0.859 -13.783 1.00 51.09 137 PRO A O 1
ATOM 1059 N N . TYR A 1 138 ? 12.720 0.889 -13.773 1.00 54.72 138 TYR A N 1
ATOM 1060 C CA . TYR A 1 138 ? 12.591 2.266 -13.296 1.00 54.72 138 TYR A CA 1
ATOM 1061 C C . TYR A 1 138 ? 11.776 2.402 -12.005 1.00 54.72 138 TYR A C 1
ATOM 1063 O O . TYR A 1 138 ? 10.675 1.874 -11.859 1.00 54.72 138 TYR A O 1
ATOM 1071 N N . THR A 1 139 ? 12.327 3.195 -11.087 1.00 63.22 139 THR A N 1
ATOM 1072 C CA . THR A 1 139 ? 11.832 3.484 -9.735 1.00 63.22 139 THR A CA 1
ATOM 1073 C C . THR A 1 139 ? 10.760 4.583 -9.736 1.00 63.22 139 THR A C 1
ATOM 1075 O O . THR A 1 139 ? 10.990 5.687 -9.230 1.00 63.22 139 THR A O 1
ATOM 1078 N N . TYR A 1 140 ? 9.597 4.330 -10.340 1.00 67.62 140 TYR A N 1
ATOM 1079 C CA . TYR A 1 140 ? 8.491 5.297 -10.365 1.00 67.62 140 TYR A CA 1
ATOM 1080 C C . TYR A 1 140 ? 7.138 4.629 -10.080 1.00 67.62 140 TYR A C 1
ATOM 1082 O O . TYR A 1 140 ? 6.924 3.509 -10.543 1.00 67.62 140 TYR A O 1
ATOM 1090 N N . PRO A 1 141 ? 6.221 5.284 -9.335 1.00 74.44 141 PRO A N 1
ATOM 1091 C CA . PRO A 1 141 ? 4.876 4.763 -9.118 1.00 74.44 141 PRO A CA 1
ATOM 1092 C C . PRO A 1 141 ? 4.071 4.768 -10.425 1.00 74.44 141 PRO A C 1
ATOM 1094 O O . PRO A 1 141 ? 3.530 5.788 -10.848 1.00 74.44 141 PRO A O 1
ATOM 1097 N N . ASP A 1 142 ? 3.994 3.602 -11.057 1.00 74.06 142 ASP A N 1
ATOM 1098 C CA . ASP A 1 142 ? 3.246 3.318 -12.283 1.00 74.06 142 ASP A CA 1
ATOM 1099 C C . ASP A 1 142 ? 2.389 2.048 -12.104 1.00 74.06 142 ASP A C 1
ATOM 1101 O O . ASP A 1 142 ? 2.246 1.537 -10.988 1.00 74.06 142 ASP A O 1
ATOM 1105 N N . MET A 1 143 ? 1.791 1.526 -13.179 1.00 77.75 143 MET A N 1
ATOM 1106 C CA . MET A 1 143 ? 0.947 0.321 -13.100 1.00 77.75 143 MET A CA 1
ATOM 1107 C C . MET A 1 143 ? 1.730 -0.976 -12.849 1.00 77.75 143 MET A C 1
ATOM 1109 O O . MET A 1 143 ? 1.126 -1.997 -12.524 1.00 77.75 143 MET A O 1
ATOM 1113 N N . ASN A 1 144 ? 3.061 -0.948 -12.950 1.00 75.88 144 ASN A N 1
ATOM 1114 C CA . ASN A 1 144 ? 3.914 -2.086 -12.623 1.00 75.88 144 ASN A CA 1
ATOM 1115 C C . ASN A 1 144 ? 4.374 -2.045 -11.161 1.00 75.88 144 ASN A C 1
ATOM 1117 O O . ASN A 1 144 ? 4.321 -3.056 -10.469 1.00 75.88 144 ASN A O 1
ATOM 1121 N N . ASN A 1 145 ? 4.769 -0.870 -10.674 1.00 78.94 145 ASN A N 1
ATOM 1122 C CA . ASN A 1 145 ? 5.191 -0.629 -9.300 1.00 78.94 145 ASN A CA 1
ATOM 1123 C C . ASN A 1 145 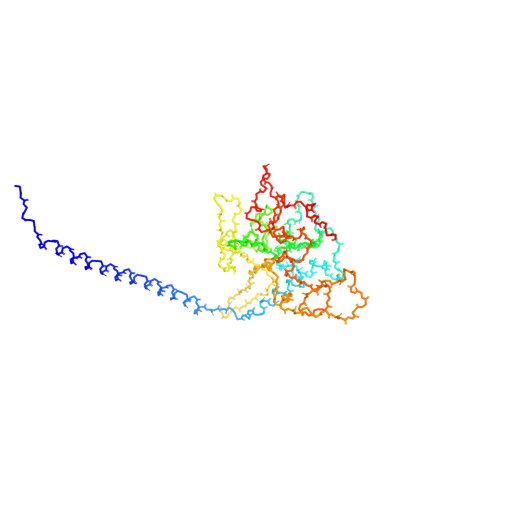? 4.016 -0.110 -8.472 1.00 78.94 145 ASN A C 1
ATOM 1125 O O . ASN A 1 145 ? 4.029 1.030 -7.999 1.00 78.94 145 ASN A O 1
ATOM 1129 N N . VAL A 1 146 ? 2.972 -0.930 -8.310 1.00 84.00 146 VAL A N 1
ATOM 1130 C CA . VAL A 1 146 ? 1.731 -0.519 -7.627 1.00 84.00 146 VAL A CA 1
ATOM 1131 C C . VAL A 1 146 ? 1.944 -0.186 -6.153 1.00 84.00 146 VAL A C 1
ATOM 1133 O O . VAL A 1 146 ? 1.226 0.632 -5.589 1.00 84.00 146 VAL A O 1
ATOM 1136 N N . PHE A 1 147 ? 2.950 -0.794 -5.533 1.00 88.06 147 PHE A N 1
ATOM 1137 C CA . PHE A 1 147 ? 3.251 -0.610 -4.123 1.00 88.06 147 PHE A CA 1
ATOM 1138 C C . PHE A 1 147 ? 3.749 0.808 -3.818 1.00 88.06 147 PHE A C 1
ATOM 1140 O O . PHE A 1 147 ? 3.395 1.366 -2.783 1.00 88.06 147 PHE A O 1
ATOM 1147 N N . LEU A 1 148 ? 4.505 1.431 -4.724 1.00 85.38 148 LEU A N 1
ATOM 1148 C CA . LEU A 1 148 ? 5.109 2.739 -4.491 1.00 85.38 148 LEU A CA 1
ATOM 1149 C C . LEU A 1 148 ? 4.066 3.867 -4.566 1.00 85.38 148 LEU A C 1
ATOM 1151 O O . LEU A 1 148 ? 3.189 3.852 -5.433 1.00 85.38 148 LEU A O 1
ATOM 1155 N N . SER A 1 149 ? 4.182 4.852 -3.678 1.00 85.69 149 SER A N 1
ATOM 1156 C CA . SER A 1 149 ? 3.430 6.111 -3.716 1.00 85.69 149 SER A CA 1
ATOM 1157 C C . SER A 1 149 ? 4.307 7.273 -4.192 1.00 85.69 149 SER A C 1
ATOM 1159 O O . SER A 1 149 ? 5.534 7.228 -4.101 1.00 85.69 149 SER A O 1
ATOM 1161 N N . ALA A 1 150 ? 3.673 8.327 -4.708 1.00 81.69 150 ALA A N 1
ATOM 1162 C CA . ALA A 1 150 ? 4.320 9.617 -4.939 1.00 81.69 150 ALA A CA 1
ATOM 1163 C C . ALA A 1 150 ? 3.818 10.622 -3.908 1.00 81.69 150 ALA A C 1
ATOM 1165 O O . ALA A 1 150 ? 2.619 10.902 -3.858 1.00 81.69 150 ALA A O 1
ATOM 1166 N N . VAL A 1 151 ? 4.734 11.207 -3.143 1.00 80.19 151 VAL A N 1
ATOM 1167 C CA . VAL A 1 151 ? 4.443 12.279 -2.189 1.00 80.19 151 VAL A CA 1
ATOM 1168 C C . VAL A 1 151 ? 5.085 13.569 -2.687 1.00 80.19 151 VAL A C 1
ATOM 1170 O O . VAL A 1 151 ? 6.214 13.570 -3.174 1.00 80.19 151 VAL A O 1
ATOM 1173 N N . ARG A 1 152 ? 4.357 14.683 -2.610 1.00 77.00 152 ARG A N 1
ATOM 1174 C CA . ARG A 1 152 ? 4.890 15.996 -2.977 1.00 77.00 152 ARG A CA 1
ATOM 1175 C C . ARG A 1 152 ? 5.762 16.535 -1.845 1.00 77.00 152 ARG A C 1
ATOM 1177 O O . ARG A 1 152 ? 5.305 16.657 -0.715 1.00 77.00 152 ARG A O 1
ATOM 1184 N N . ALA A 1 153 ? 6.988 16.940 -2.159 1.00 70.94 153 ALA A N 1
ATOM 1185 C CA . ALA A 1 153 ? 7.947 17.400 -1.152 1.00 70.94 153 ALA A CA 1
ATOM 1186 C C . ALA A 1 153 ? 7.524 18.688 -0.409 1.00 70.94 153 ALA A C 1
ATOM 1188 O O . ALA A 1 153 ? 7.891 18.876 0.748 1.00 70.94 153 ALA A O 1
ATOM 1189 N N . SER A 1 154 ? 6.761 19.582 -1.051 1.00 68.56 154 SER A N 1
ATOM 1190 C CA . SER A 1 154 ? 6.424 20.903 -0.495 1.00 68.56 154 SER A CA 1
ATOM 1191 C C . SER A 1 154 ? 5.391 20.864 0.631 1.00 68.56 154 SER A C 1
ATOM 1193 O O . SER A 1 154 ? 5.519 21.593 1.609 1.00 68.56 154 SER A O 1
ATOM 1195 N N . ASP A 1 155 ? 4.349 20.050 0.471 1.00 73.06 155 ASP A N 1
ATOM 1196 C CA . ASP A 1 155 ? 3.174 19.998 1.350 1.00 73.06 155 ASP A CA 1
ATOM 1197 C C . ASP A 1 155 ? 2.877 18.578 1.852 1.00 73.06 155 ASP A C 1
ATOM 1199 O O . ASP A 1 155 ? 1.915 18.378 2.585 1.00 73.06 155 ASP A O 1
ATOM 1203 N N . ARG A 1 156 ? 3.697 17.590 1.471 1.00 77.25 156 ARG A N 1
ATOM 1204 C CA . ARG A 1 156 ? 3.506 16.163 1.763 1.00 77.25 156 ARG A CA 1
ATOM 1205 C C . ARG A 1 156 ? 2.183 15.597 1.251 1.00 77.25 156 ARG A C 1
ATOM 1207 O O . ARG A 1 156 ? 1.750 14.552 1.734 1.00 77.25 156 ARG A O 1
ATOM 1214 N N . ALA A 1 157 ? 1.526 16.239 0.286 1.00 81.31 157 ALA A N 1
ATOM 1215 C CA . ALA A 1 157 ? 0.331 15.680 -0.328 1.00 81.31 157 ALA A CA 1
ATOM 1216 C C . ALA A 1 157 ? 0.668 14.375 -1.058 1.00 81.31 157 ALA A C 1
ATOM 1218 O O . ALA A 1 157 ? 1.663 14.297 -1.786 1.00 81.31 157 ALA A O 1
ATOM 1219 N N . VAL A 1 158 ? -0.173 13.357 -0.894 1.00 85.38 158 VAL A N 1
ATOM 1220 C CA . VAL A 1 158 ? -0.048 12.114 -1.655 1.00 85.38 158 VAL A CA 1
ATOM 1221 C C . VAL A 1 158 ? -0.600 12.371 -3.048 1.00 85.38 158 VAL A C 1
ATOM 1223 O O . VAL A 1 158 ? -1.784 12.630 -3.236 1.00 85.38 158 VAL A O 1
ATOM 1226 N N . LEU A 1 159 ? 0.286 12.358 -4.035 1.00 80.69 159 LEU A N 1
ATOM 1227 C CA . LEU A 1 159 ? -0.063 12.572 -5.432 1.00 80.69 159 LEU A CA 1
ATOM 1228 C C . LEU A 1 159 ? -0.574 11.290 -6.056 1.00 80.69 159 LEU A C 1
ATOM 1230 O O . LEU A 1 159 ? -1.568 11.324 -6.763 1.00 80.69 159 LEU A O 1
ATOM 1234 N N . ILE A 1 160 ? 0.101 10.172 -5.793 1.00 82.38 160 ILE A N 1
ATOM 1235 C CA . ILE A 1 160 ? -0.281 8.844 -6.275 1.00 82.38 160 ILE A CA 1
ATOM 1236 C C . ILE A 1 160 ? -0.248 7.910 -5.061 1.00 82.38 160 ILE A C 1
ATOM 1238 O O . ILE A 1 160 ? 0.837 7.722 -4.507 1.00 82.38 160 ILE A O 1
ATOM 1242 N N . PRO A 1 161 ? -1.387 7.349 -4.621 1.00 86.38 161 PRO A N 1
ATOM 1243 C CA . PRO A 1 161 ? -1.433 6.456 -3.464 1.00 86.38 161 PRO A CA 1
ATOM 1244 C C . PRO A 1 161 ? -0.816 5.082 -3.764 1.00 86.38 161 PRO A C 1
ATOM 1246 O O . PRO A 1 161 ? -0.702 4.666 -4.920 1.00 86.38 161 PRO A O 1
ATOM 1249 N N . SER A 1 162 ? -0.430 4.344 -2.722 1.00 89.62 162 SER A N 1
ATOM 1250 C CA . SER A 1 162 ? -0.003 2.946 -2.867 1.00 89.62 162 SER A CA 1
ATOM 1251 C C . SER A 1 162 ? -1.205 2.048 -3.191 1.00 89.62 162 SER A C 1
ATOM 1253 O O . SER A 1 162 ? -2.296 2.231 -2.660 1.00 89.62 162 SER A O 1
ATOM 1255 N N . TYR A 1 163 ? -1.006 1.064 -4.069 1.00 90.31 163 TYR A N 1
ATOM 1256 C CA . TYR A 1 163 ? -1.964 0.014 -4.457 1.00 90.31 163 TYR A CA 1
ATOM 1257 C C . TYR A 1 163 ? -3.273 0.493 -5.116 1.00 90.31 163 TYR A C 1
ATOM 1259 O O . TYR A 1 163 ? -4.208 -0.287 -5.322 1.00 90.31 163 TYR A O 1
ATOM 1267 N N . GLN A 1 164 ? -3.319 1.767 -5.504 1.00 86.06 164 GLN A N 1
ATOM 1268 C CA . GLN A 1 164 ? -4.426 2.402 -6.211 1.00 86.06 164 GLN A CA 1
ATOM 1269 C C . GLN A 1 164 ? -3.875 3.272 -7.353 1.00 86.06 164 GLN A C 1
ATOM 1271 O O . GLN A 1 164 ? -2.972 4.085 -7.157 1.00 86.06 164 GLN A O 1
ATOM 1276 N N . ARG A 1 165 ? -4.386 3.087 -8.578 1.00 79.44 165 ARG A N 1
ATOM 1277 C CA . ARG A 1 165 ? -3.894 3.757 -9.804 1.00 79.44 165 ARG A CA 1
ATOM 1278 C C . ARG A 1 165 ? -4.971 4.590 -10.501 1.00 79.44 165 ARG A C 1
ATOM 1280 O O . ARG A 1 165 ? -5.076 4.604 -11.722 1.00 79.44 165 ARG A O 1
ATOM 1287 N N . ILE A 1 166 ? -5.740 5.338 -9.711 1.00 66.38 166 ILE A N 1
ATOM 1288 C CA . ILE A 1 166 ? -6.829 6.204 -10.201 1.00 66.38 166 ILE A CA 1
ATOM 1289 C C . ILE A 1 166 ? -6.364 7.315 -11.155 1.00 66.38 166 ILE A C 1
ATOM 1291 O O . ILE A 1 166 ? -7.083 7.699 -12.072 1.00 66.38 166 ILE A O 1
ATOM 1295 N N . ASN A 1 167 ? -5.128 7.792 -11.008 1.00 60.84 167 ASN A N 1
ATOM 1296 C CA . ASN A 1 167 ? -4.623 8.930 -11.784 1.00 60.84 167 ASN A CA 1
ATOM 1297 C C . ASN A 1 167 ? -4.222 8.583 -13.223 1.00 60.84 167 ASN A C 1
ATOM 1299 O O . ASN A 1 167 ? -3.975 9.488 -14.013 1.00 60.84 167 ASN A O 1
ATOM 1303 N N . PHE A 1 168 ? -4.189 7.298 -13.582 1.00 61.81 168 PHE A N 1
ATOM 1304 C CA . PHE A 1 168 ? -3.877 6.824 -14.935 1.00 61.81 168 PHE A CA 1
ATOM 1305 C C . PHE A 1 168 ? -5.155 6.560 -15.754 1.00 61.81 168 PHE A C 1
ATOM 1307 O O . PHE A 1 168 ? -5.218 5.614 -16.530 1.00 61.81 168 PHE A O 1
ATOM 1314 N N . GLY A 1 169 ? -6.195 7.380 -15.546 1.00 56.22 169 GLY A N 1
ATOM 1315 C CA . GLY A 1 169 ? -7.524 7.182 -16.144 1.00 56.22 169 GLY A CA 1
ATOM 1316 C C . GLY A 1 169 ? -8.372 6.134 -15.418 1.00 56.22 169 GLY A C 1
ATOM 1317 O O . GLY A 1 169 ? -9.307 5.581 -15.997 1.00 56.22 169 GLY A O 1
ATOM 1318 N N . GLY A 1 170 ? -8.033 5.838 -14.161 1.00 57.09 170 GLY A N 1
ATOM 1319 C CA . GLY A 1 170 ? -8.622 4.738 -13.423 1.00 57.09 170 GLY A CA 1
ATOM 1320 C C . GLY A 1 170 ? -9.809 5.133 -12.550 1.00 57.09 170 GLY A C 1
ATOM 1321 O O . GLY A 1 170 ? -9.726 6.044 -11.735 1.00 57.09 170 GLY A O 1
ATOM 1322 N N . ASP A 1 171 ? -10.911 4.400 -12.674 1.00 65.44 171 ASP A N 1
ATOM 1323 C CA . ASP A 1 171 ? -12.051 4.503 -11.760 1.00 65.44 171 ASP A CA 1
ATOM 1324 C C . ASP A 1 171 ? -11.761 3.744 -10.439 1.00 65.44 171 ASP A C 1
ATOM 1326 O O . ASP A 1 171 ? -11.440 2.553 -10.505 1.00 65.44 171 ASP A O 1
ATOM 1330 N N . PRO A 1 172 ? -11.852 4.372 -9.244 1.00 64.06 172 PRO A N 1
ATOM 1331 C CA . PRO A 1 172 ? -11.707 3.681 -7.955 1.00 64.06 172 PRO A CA 1
ATOM 1332 C C . PRO A 1 172 ? -12.784 2.617 -7.703 1.00 64.06 172 PRO A C 1
ATOM 1334 O O . PRO A 1 172 ? -12.584 1.737 -6.868 1.00 64.06 172 PRO A O 1
ATOM 1337 N N . ALA A 1 173 ? -13.906 2.672 -8.423 1.00 69.81 173 ALA A N 1
ATOM 1338 C CA . ALA A 1 173 ? -14.931 1.635 -8.437 1.00 69.81 173 ALA A CA 1
ATOM 1339 C C . ALA A 1 173 ? -14.644 0.521 -9.461 1.00 69.81 173 ALA A C 1
ATOM 1341 O O . ALA A 1 173 ? -15.414 -0.435 -9.562 1.00 69.81 173 ALA A O 1
ATOM 1342 N N . ASN A 1 174 ? -13.537 0.607 -10.204 1.00 75.81 174 ASN A N 1
ATOM 1343 C CA . ASN A 1 174 ? -13.110 -0.422 -11.137 1.00 75.81 174 ASN A CA 1
ATOM 1344 C C . ASN A 1 174 ? -12.006 -1.286 -10.523 1.00 75.81 174 ASN A C 1
ATOM 1346 O O . ASN A 1 174 ? -10.876 -0.846 -10.295 1.00 75.81 174 ASN A O 1
ATOM 1350 N N . ARG A 1 175 ? -12.328 -2.571 -10.345 1.00 75.88 175 ARG A N 1
ATOM 1351 C CA . ARG A 1 175 ? -11.427 -3.597 -9.803 1.00 75.88 175 ARG A CA 1
ATOM 1352 C C . ARG A 1 175 ? -10.100 -3.704 -10.544 1.00 75.88 175 ARG A C 1
ATOM 1354 O O . ARG A 1 175 ? -9.129 -4.177 -9.973 1.00 75.88 175 ARG A O 1
ATOM 1361 N N . ARG A 1 176 ? -10.045 -3.283 -11.811 1.00 76.75 176 ARG A N 1
ATOM 1362 C CA . ARG A 1 176 ? -8.829 -3.346 -12.624 1.00 76.75 176 ARG A CA 1
ATOM 1363 C C . ARG A 1 176 ? -7.730 -2.440 -12.075 1.00 76.75 176 ARG A C 1
ATOM 1365 O O . ARG A 1 176 ? -6.579 -2.836 -12.147 1.00 76.75 176 ARG A O 1
ATOM 1372 N N . HIS A 1 177 ? -8.067 -1.302 -11.459 1.00 77.94 177 HIS A N 1
ATOM 1373 C CA . HIS A 1 177 ? -7.110 -0.241 -11.096 1.00 77.94 177 HIS A CA 1
ATOM 1374 C C . HIS A 1 177 ? -6.799 -0.133 -9.600 1.00 77.94 177 HIS A C 1
ATOM 1376 O O . HIS A 1 177 ? -6.044 0.752 -9.178 1.00 77.94 177 HIS A O 1
ATOM 1382 N N . VAL A 1 178 ? -7.414 -0.991 -8.789 1.00 86.88 178 VAL A N 1
ATOM 1383 C CA . VAL A 1 178 ? -7.378 -0.929 -7.330 1.00 86.88 178 VAL A CA 1
ATOM 1384 C C . VAL A 1 178 ? -7.318 -2.344 -6.764 1.00 86.88 178 VAL A C 1
ATOM 1386 O O . VAL A 1 178 ? -8.075 -3.224 -7.167 1.00 86.88 178 VAL A O 1
ATOM 1389 N N . LEU A 1 179 ? -6.420 -2.552 -5.801 1.00 90.06 179 LEU A N 1
ATOM 1390 C CA . LEU A 1 179 ? -6.258 -3.832 -5.097 1.00 90.06 179 LEU A CA 1
ATOM 1391 C C . LEU A 1 179 ? -7.181 -3.965 -3.871 1.00 90.06 179 LEU A C 1
ATOM 1393 O O . LEU A 1 179 ? -7.223 -5.009 -3.222 1.00 90.06 179 LEU A O 1
ATOM 1397 N N . ARG A 1 180 ? -7.928 -2.906 -3.552 1.00 90.44 180 ARG A N 1
ATOM 1398 C CA . ARG A 1 180 ? -8.946 -2.890 -2.501 1.00 90.44 180 ARG A CA 1
ATOM 1399 C C . ARG A 1 180 ? -10.140 -3.764 -2.892 1.00 90.44 180 ARG A C 1
ATOM 1401 O O . ARG A 1 180 ? -10.622 -3.631 -4.018 1.00 90.44 180 ARG A O 1
ATOM 1408 N N . PRO A 1 181 ? -10.693 -4.572 -1.971 1.00 89.19 181 PRO A N 1
ATOM 1409 C CA . PRO A 1 181 ? -11.999 -5.185 -2.176 1.00 89.19 181 PRO A CA 1
ATOM 1410 C C . PRO A 1 181 ? -13.061 -4.118 -2.474 1.00 89.19 181 PRO A C 1
ATOM 1412 O O . PRO A 1 181 ? -13.149 -3.085 -1.802 1.00 89.19 181 PRO A O 1
ATOM 1415 N N . LEU A 1 182 ? -13.874 -4.353 -3.500 1.00 85.75 182 LEU A N 1
ATOM 1416 C CA . LEU A 1 182 ? -14.907 -3.410 -3.914 1.00 85.75 182 LEU A CA 1
ATOM 1417 C C . LEU A 1 182 ? -16.296 -3.879 -3.470 1.00 85.75 182 LEU A C 1
ATOM 1419 O O . LEU A 1 182 ? -16.577 -5.077 -3.533 1.00 85.75 182 LEU A O 1
ATOM 1423 N N . PRO A 1 183 ? -17.206 -2.956 -3.098 1.00 85.62 183 PRO A N 1
ATOM 1424 C CA . PRO A 1 183 ? -18.589 -3.307 -2.770 1.00 85.62 183 PRO A CA 1
ATOM 1425 C C . PRO A 1 183 ? -19.332 -4.033 -3.904 1.00 85.62 183 PRO A C 1
ATOM 1427 O O . PRO A 1 183 ? -20.249 -4.805 -3.638 1.00 85.62 183 PRO A O 1
ATOM 1430 N N . ALA A 1 184 ? -18.939 -3.794 -5.163 1.00 81.94 184 ALA A N 1
ATOM 1431 C CA . ALA A 1 184 ? -19.517 -4.447 -6.337 1.00 81.94 184 ALA A CA 1
ATOM 1432 C C . ALA A 1 184 ? -19.217 -5.958 -6.392 1.00 81.94 184 ALA A C 1
ATOM 1434 O O . ALA A 1 184 ? -20.072 -6.731 -6.817 1.00 81.94 184 ALA A O 1
ATOM 1435 N N . ASP A 1 185 ? -18.033 -6.374 -5.932 1.00 80.38 185 ASP A N 1
ATOM 1436 C CA . ASP A 1 185 ? -17.607 -7.778 -5.912 1.00 80.38 185 ASP A CA 1
ATOM 1437 C C . ASP A 1 185 ? -17.856 -8.440 -4.539 1.00 80.38 185 ASP A C 1
ATOM 1439 O O . ASP A 1 185 ? -17.998 -9.660 -4.441 1.00 80.38 185 ASP A O 1
ATOM 1443 N N . HIS A 1 186 ? -17.949 -7.642 -3.468 1.00 81.81 186 HIS A N 1
ATOM 1444 C CA . HIS A 1 186 ? -18.111 -8.101 -2.089 1.00 81.81 186 HIS A CA 1
ATOM 1445 C C . HIS A 1 186 ? -19.314 -7.435 -1.417 1.00 81.81 186 HIS A C 1
ATOM 1447 O O . HIS A 1 186 ? -19.212 -6.352 -0.833 1.00 81.81 186 HIS A O 1
ATOM 1453 N N . ALA A 1 187 ? -20.456 -8.124 -1.439 1.00 83.75 187 ALA A N 1
ATOM 1454 C CA . ALA A 1 187 ? -21.659 -7.671 -0.750 1.00 83.75 187 ALA A CA 1
ATOM 1455 C C . ALA A 1 187 ? -21.380 -7.445 0.750 1.00 83.75 187 ALA A C 1
ATOM 1457 O O . ALA A 1 187 ? -20.968 -8.359 1.463 1.00 83.75 187 ALA A O 1
ATOM 1458 N N . GLY A 1 188 ? -21.610 -6.219 1.226 1.00 83.88 188 GLY A N 1
ATOM 1459 C CA . GLY A 1 188 ? -21.381 -5.826 2.620 1.00 83.88 188 GLY A CA 1
ATOM 1460 C C . GLY A 1 188 ? -19.996 -5.241 2.915 1.00 83.88 188 GLY A C 1
ATOM 1461 O O . GLY A 1 188 ? -19.783 -4.774 4.033 1.00 83.88 188 GLY A O 1
ATOM 1462 N N . PHE A 1 189 ? -19.076 -5.202 1.943 1.00 87.44 189 PHE A N 1
ATOM 1463 C CA . PHE A 1 189 ? -17.848 -4.420 2.089 1.00 87.44 189 PHE A CA 1
ATOM 1464 C C . PHE A 1 189 ? -18.168 -2.921 1.956 1.00 87.44 189 PHE A C 1
ATOM 1466 O O . PHE A 1 189 ? -18.907 -2.539 1.043 1.00 87.44 189 PHE A O 1
ATOM 1473 N N . PRO A 1 190 ? -17.664 -2.052 2.848 1.00 89.31 190 PRO A N 1
ATOM 1474 C CA . PRO A 1 190 ? -17.999 -0.634 2.808 1.00 89.31 190 PRO A CA 1
ATOM 1475 C C . PRO A 1 190 ? -17.358 0.073 1.605 1.00 89.31 190 PRO A C 1
ATOM 1477 O O . PRO A 1 190 ? -16.308 -0.324 1.084 1.00 89.31 190 PRO A O 1
ATOM 1480 N N . ALA A 1 191 ? -17.979 1.171 1.176 1.00 87.69 191 ALA A N 1
ATOM 1481 C CA . ALA A 1 191 ? -17.344 2.116 0.261 1.00 87.69 191 ALA A CA 1
ATOM 1482 C C . ALA A 1 191 ? -16.097 2.742 0.909 1.00 87.69 191 ALA A C 1
ATOM 1484 O O . ALA A 1 191 ? -15.919 2.655 2.126 1.00 87.69 191 ALA A O 1
ATOM 1485 N N . GLN A 1 192 ? -15.225 3.339 0.094 1.00 87.88 192 GLN A N 1
ATOM 1486 C CA . GLN A 1 192 ? -14.092 4.109 0.612 1.00 87.88 192 GLN A CA 1
ATOM 1487 C C . GLN A 1 192 ? -14.604 5.227 1.525 1.00 87.88 192 GLN A C 1
ATOM 1489 O O . GLN A 1 192 ? -15.681 5.782 1.286 1.00 87.88 192 GLN A O 1
ATOM 1494 N N . ALA A 1 193 ? -13.850 5.539 2.578 1.00 88.81 193 ALA A N 1
ATOM 1495 C CA . ALA A 1 193 ? -14.250 6.575 3.525 1.00 88.81 193 ALA A CA 1
ATOM 1496 C C . ALA A 1 193 ? -14.187 7.975 2.886 1.00 88.81 193 ALA A C 1
ATOM 1498 O O . ALA A 1 193 ? -15.032 8.821 3.175 1.00 88.81 193 ALA A O 1
ATOM 1499 N N . ASP A 1 194 ? -13.221 8.197 1.991 1.00 88.00 194 ASP A N 1
ATOM 1500 C CA . ASP A 1 194 ? -13.118 9.371 1.125 1.00 88.00 194 ASP A CA 1
ATOM 1501 C C . ASP A 1 194 ? -12.413 9.024 -0.208 1.00 88.00 194 ASP A C 1
ATOM 1503 O O . ASP A 1 194 ? -12.097 7.865 -0.475 1.00 88.00 194 ASP A O 1
ATOM 1507 N N . ALA A 1 195 ? -12.158 10.024 -1.061 1.00 83.12 195 ALA A N 1
ATOM 1508 C CA . ALA A 1 195 ? -11.518 9.819 -2.367 1.00 83.12 195 ALA A CA 1
ATOM 1509 C C . ALA A 1 195 ? -10.045 9.348 -2.297 1.00 83.12 195 ALA A C 1
ATOM 1511 O O . ALA A 1 195 ? -9.499 8.912 -3.310 1.00 83.12 195 ALA A O 1
ATOM 1512 N N . GLY A 1 196 ? -9.401 9.440 -1.129 1.00 79.88 196 GLY A N 1
ATOM 1513 C CA . GLY A 1 196 ? -8.031 8.994 -0.873 1.00 79.88 196 GLY A CA 1
ATOM 1514 C C . GLY A 1 196 ? -7.945 7.595 -0.261 1.00 79.88 196 GLY A C 1
ATOM 1515 O O . GLY A 1 196 ? -6.847 7.059 -0.119 1.00 79.88 196 GLY A O 1
ATOM 1516 N N . GLY A 1 197 ? -9.085 6.988 0.083 1.00 88.62 197 GLY A N 1
ATOM 1517 C CA . GLY A 1 197 ? -9.178 5.605 0.531 1.00 88.62 197 GLY A CA 1
ATOM 1518 C C . GLY A 1 197 ? -9.810 5.450 1.910 1.00 88.62 197 GLY A C 1
ATOM 1519 O O . GLY A 1 197 ? -10.804 6.093 2.255 1.00 88.62 197 GLY A O 1
ATOM 1520 N N . ASP A 1 198 ? -9.255 4.531 2.693 1.00 90.62 198 ASP A N 1
ATOM 1521 C CA . ASP A 1 198 ? -9.857 4.036 3.931 1.00 90.62 198 ASP A CA 1
ATOM 1522 C C . ASP A 1 198 ? -9.141 4.539 5.189 1.00 90.62 198 ASP A C 1
ATOM 1524 O O . ASP A 1 198 ? -9.779 4.735 6.223 1.00 90.62 198 ASP A O 1
ATOM 1528 N N . VAL A 1 199 ? -7.819 4.735 5.116 1.00 91.25 199 VAL A N 1
ATOM 1529 C CA . VAL A 1 199 ? -6.973 5.026 6.282 1.00 91.25 199 VAL A CA 1
ATOM 1530 C C . VAL A 1 199 ? -6.011 6.175 5.998 1.00 91.25 199 VAL A C 1
ATOM 1532 O O . VAL A 1 199 ? -5.505 6.339 4.886 1.00 91.25 199 VAL A O 1
ATOM 1535 N N . LYS A 1 200 ? -5.741 6.957 7.045 1.00 90.00 200 LYS A N 1
ATOM 1536 C CA . LYS A 1 200 ? -4.676 7.955 7.102 1.00 90.00 200 LYS A CA 1
ATOM 1537 C C . LYS A 1 200 ? -3.424 7.349 7.736 1.00 90.00 200 LYS A C 1
ATOM 1539 O O . LYS A 1 200 ? -3.429 7.082 8.935 1.00 90.00 200 LYS A O 1
ATOM 1544 N N . ASN A 1 201 ? -2.358 7.189 6.961 1.00 89.94 201 ASN A N 1
ATOM 1545 C CA . ASN A 1 201 ? -1.059 6.732 7.456 1.00 89.94 201 ASN A CA 1
ATOM 1546 C C . ASN A 1 201 ? -0.008 7.839 7.470 1.00 89.94 201 ASN A C 1
ATOM 1548 O O . ASN A 1 201 ? 0.830 7.871 8.373 1.00 89.94 201 ASN A O 1
ATOM 1552 N N . LEU A 1 202 ? -0.026 8.752 6.492 1.00 86.81 202 LEU A N 1
ATOM 1553 C CA . LEU A 1 202 ? 0.973 9.812 6.423 1.00 86.81 202 LEU A CA 1
ATOM 1554 C C . LEU A 1 202 ? 0.586 10.957 7.358 1.00 86.81 202 LEU A C 1
ATOM 1556 O O . LEU A 1 202 ? -0.185 11.850 6.999 1.00 86.81 202 LEU A O 1
ATOM 1560 N N . ALA A 1 203 ? 1.134 10.936 8.572 1.00 80.88 203 ALA A N 1
ATOM 1561 C CA . ALA A 1 203 ? 0.959 12.020 9.530 1.00 80.88 203 ALA A CA 1
ATOM 1562 C C . ALA A 1 203 ? 1.420 13.363 8.932 1.00 80.88 203 ALA A C 1
ATOM 1564 O O . ALA A 1 203 ? 2.386 13.423 8.169 1.00 80.88 203 ALA A O 1
ATOM 1565 N N . GLU A 1 204 ? 0.717 14.442 9.286 1.00 82.50 204 GLU A N 1
ATOM 1566 C CA . GLU A 1 204 ? 1.006 15.820 8.841 1.00 82.50 204 GLU A CA 1
ATOM 1567 C C . GLU A 1 204 ? 0.821 16.079 7.334 1.00 82.50 204 GLU A C 1
ATOM 1569 O O . GLU A 1 204 ? 1.069 17.189 6.870 1.00 82.50 204 GLU A O 1
ATOM 1574 N N . SER A 1 205 ? 0.370 15.089 6.560 1.00 83.44 205 SER A N 1
ATOM 1575 C CA . SER A 1 205 ? -0.012 15.286 5.163 1.00 83.44 205 SER A CA 1
ATOM 1576 C C . SER A 1 205 ? -1.451 15.799 5.061 1.00 83.44 205 SER A C 1
ATOM 1578 O O . SER A 1 205 ? -2.325 15.243 5.735 1.00 83.44 205 SER A O 1
ATOM 1580 N N . PRO A 1 206 ? -1.749 16.751 4.153 1.00 83.12 206 PRO A N 1
ATOM 1581 C CA . PRO A 1 206 ? -3.122 17.130 3.813 1.00 83.12 206 PRO A CA 1
ATOM 1582 C C . PRO A 1 206 ? -3.926 15.961 3.215 1.00 83.12 206 PRO A C 1
ATOM 1584 O O . PRO A 1 206 ? -5.147 16.042 3.147 1.00 83.12 206 PRO A O 1
ATOM 1587 N N . GLY A 1 207 ? -3.247 14.875 2.826 1.00 87.00 207 GLY A N 1
ATOM 1588 C CA . GLY A 1 207 ? -3.818 13.645 2.293 1.00 87.00 207 GLY A CA 1
ATOM 1589 C C . GLY A 1 207 ? -3.693 13.543 0.785 1.00 87.00 207 GLY A C 1
ATOM 1590 O O . GLY A 1 207 ? -2.745 14.077 0.200 1.00 87.00 207 GLY A O 1
ATOM 1591 N N . THR A 1 208 ? -4.584 12.777 0.167 1.00 86.44 208 THR A N 1
ATOM 1592 C CA . THR A 1 208 ? -4.483 12.455 -1.258 1.00 86.44 208 THR A CA 1
ATOM 1593 C C . THR A 1 208 ? -5.043 13.575 -2.110 1.00 86.44 208 THR A C 1
ATOM 1595 O O . THR A 1 208 ? -6.175 14.011 -1.914 1.00 86.44 208 THR A O 1
ATOM 1598 N N . LEU A 1 209 ? -4.261 14.031 -3.083 1.00 83.62 209 LEU A N 1
ATOM 1599 C CA . LEU A 1 209 ? -4.713 14.999 -4.071 1.00 83.62 209 LEU A CA 1
ATOM 1600 C C . LEU A 1 209 ? -5.851 14.399 -4.906 1.00 83.62 209 LEU A C 1
ATOM 1602 O O . LEU A 1 209 ? -5.676 13.364 -5.547 1.00 83.62 209 LEU A O 1
ATOM 1606 N N . ILE A 1 210 ? -6.993 15.083 -4.939 1.00 79.50 210 ILE A N 1
ATOM 1607 C CA . ILE A 1 210 ? -8.111 14.714 -5.804 1.00 79.50 210 ILE A CA 1
ATOM 1608 C C . ILE A 1 210 ? -7.801 15.222 -7.223 1.00 79.50 210 ILE A C 1
ATOM 1610 O O . ILE A 1 210 ? -7.555 16.419 -7.408 1.00 79.50 210 ILE A O 1
ATOM 1614 N N . PRO A 1 211 ? -7.793 14.349 -8.244 1.00 71.44 211 PRO A N 1
ATOM 1615 C CA . PRO A 1 211 ? -7.493 14.760 -9.611 1.00 71.44 211 PRO A CA 1
ATOM 1616 C C . PRO A 1 211 ? -8.521 15.749 -10.164 1.00 71.44 211 PRO A C 1
ATOM 1618 O O . PRO A 1 211 ? -9.702 15.688 -9.836 1.00 71.44 211 PRO A O 1
ATOM 1621 N N . ASN A 1 212 ? -8.084 16.609 -11.088 1.00 71.06 212 ASN A N 1
ATOM 1622 C CA . ASN A 1 212 ? -8.950 17.485 -11.892 1.00 71.06 212 ASN A CA 1
ATOM 1623 C C . ASN A 1 212 ? -9.801 18.505 -11.106 1.00 71.06 212 ASN A C 1
ATOM 1625 O O . ASN A 1 212 ? -10.795 19.009 -11.625 1.00 71.06 212 ASN A O 1
ATOM 1629 N N . THR A 1 213 ? -9.405 18.861 -9.883 1.00 66.88 213 THR A N 1
ATOM 1630 C CA . THR A 1 213 ? -10.054 19.925 -9.097 1.00 66.88 213 THR A CA 1
ATOM 1631 C C . THR A 1 213 ? -9.283 21.244 -9.192 1.00 66.88 213 THR A C 1
ATOM 1633 O O . THR A 1 213 ? -8.058 21.247 -9.063 1.00 66.88 213 THR A O 1
ATOM 1636 N N . SER A 1 214 ? -9.987 22.368 -9.372 1.00 74.75 214 SER A N 1
ATOM 1637 C CA . SER A 1 214 ? -9.414 23.720 -9.311 1.00 74.75 214 SER A CA 1
ATOM 1638 C C . SER A 1 214 ? -10.277 24.614 -8.406 1.00 74.75 214 SER A C 1
ATOM 1640 O O . SER A 1 214 ? -11.451 24.816 -8.727 1.00 74.75 214 SER A O 1
ATOM 1642 N N . PRO A 1 215 ? -9.753 25.140 -7.280 1.00 77.69 215 PRO A N 1
ATOM 1643 C CA . PRO A 1 215 ? -8.403 24.924 -6.741 1.00 77.69 215 PRO A CA 1
ATOM 1644 C C . PRO A 1 215 ? -8.154 23.456 -6.324 1.00 77.69 215 PRO A C 1
ATOM 1646 O O . PRO A 1 215 ? -9.122 22.709 -6.174 1.00 77.69 215 PRO A O 1
ATOM 1649 N N . PRO A 1 216 ? -6.887 23.026 -6.137 1.00 75.94 216 PRO A N 1
ATOM 1650 C CA . PRO A 1 216 ? -6.560 21.667 -5.700 1.00 75.94 216 PRO A CA 1
ATOM 1651 C C . PRO A 1 216 ? -7.285 21.282 -4.405 1.00 75.94 216 PRO A C 1
ATOM 1653 O O . PRO A 1 216 ? -7.199 22.002 -3.409 1.00 75.94 216 PRO A O 1
ATOM 1656 N N . GLN A 1 217 ? -7.982 20.148 -4.421 1.00 83.75 217 GLN A N 1
ATOM 1657 C CA . GLN A 1 217 ? -8.665 19.579 -3.262 1.00 83.75 217 GLN A CA 1
ATOM 1658 C C . GLN A 1 217 ? -7.943 18.320 -2.782 1.00 83.75 217 GLN A C 1
ATOM 1660 O O . GLN A 1 217 ? -7.367 17.582 -3.580 1.00 83.75 217 GLN A O 1
ATOM 1665 N N . TYR A 1 218 ? -8.000 18.071 -1.475 1.00 84.75 218 TYR A N 1
ATOM 1666 C CA . TYR A 1 218 ? -7.359 16.923 -0.843 1.00 84.75 218 TYR A CA 1
ATOM 1667 C C . TYR A 1 218 ? -8.400 16.088 -0.100 1.00 84.75 218 TYR A C 1
ATOM 1669 O O . TYR A 1 218 ? -9.224 16.626 0.642 1.00 84.75 218 TYR A O 1
ATOM 1677 N N . ALA A 1 219 ? -8.362 14.779 -0.316 1.00 88.31 219 ALA A N 1
ATOM 1678 C CA . ALA A 1 219 ? -9.014 13.802 0.539 1.00 88.31 219 ALA A CA 1
ATOM 1679 C C . ALA A 1 219 ? -8.145 13.574 1.777 1.00 88.31 219 ALA A C 1
ATOM 1681 O O . ALA A 1 219 ? -6.923 13.627 1.673 1.00 88.31 219 ALA A O 1
ATOM 1682 N N . ASN A 1 220 ? -8.747 13.317 2.937 1.00 90.12 220 ASN A N 1
ATOM 1683 C CA . ASN A 1 220 ? -7.989 13.181 4.175 1.00 90.12 220 ASN A CA 1
ATOM 1684 C C . ASN A 1 220 ? -7.099 11.930 4.130 1.00 90.12 220 ASN A C 1
ATOM 1686 O O . ASN A 1 220 ? -5.907 12.011 4.433 1.00 90.12 220 ASN A O 1
ATOM 1690 N N . ASN A 1 221 ? -7.658 10.792 3.721 1.00 90.94 221 ASN A N 1
ATOM 1691 C CA . ASN A 1 221 ? -6.961 9.511 3.721 1.00 90.94 221 ASN A CA 1
ATOM 1692 C C . ASN A 1 221 ? -5.946 9.381 2.577 1.00 90.94 221 ASN A C 1
ATOM 1694 O O . ASN A 1 221 ? -5.956 10.127 1.593 1.00 90.94 221 ASN A O 1
ATOM 1698 N N . ASP A 1 222 ? -5.033 8.426 2.739 1.00 89.44 222 ASP A N 1
ATOM 1699 C CA . ASP A 1 222 ? -3.923 8.181 1.810 1.00 89.44 222 ASP A CA 1
ATOM 1700 C C . ASP A 1 222 ? -3.643 6.706 1.515 1.00 89.44 222 ASP A C 1
ATOM 1702 O O . ASP A 1 222 ? -2.748 6.386 0.731 1.00 89.44 222 ASP A O 1
ATOM 1706 N N . SER A 1 223 ? -4.405 5.805 2.132 1.00 91.81 223 SER A N 1
ATOM 1707 C CA . SER A 1 223 ? -4.169 4.370 2.065 1.00 91.81 223 SER A CA 1
ATOM 1708 C C . SER A 1 223 ? -5.477 3.600 1.952 1.00 91.81 223 SER A C 1
ATOM 1710 O O . SER A 1 223 ? -6.476 3.940 2.590 1.00 91.81 223 SER A O 1
ATOM 1712 N N . VAL A 1 224 ? -5.460 2.525 1.167 1.00 92.50 224 VAL A N 1
ATOM 1713 C CA . VAL A 1 224 ? -6.615 1.645 0.948 1.00 92.50 224 VAL A CA 1
ATOM 1714 C C . VAL A 1 224 ? -6.460 0.321 1.677 1.00 92.50 224 VAL A C 1
ATOM 1716 O O . VAL A 1 224 ? -5.348 -0.170 1.864 1.00 92.50 224 VAL A O 1
ATOM 1719 N N . TRP A 1 225 ? -7.581 -0.279 2.068 1.00 93.81 225 TRP A N 1
ATOM 1720 C CA . TRP A 1 225 ? -7.596 -1.625 2.626 1.00 93.81 225 TRP A CA 1
ATOM 1721 C C . TRP A 1 225 ? -7.283 -2.675 1.569 1.00 93.81 225 TRP A C 1
ATOM 1723 O O . TRP A 1 225 ? -7.869 -2.694 0.495 1.00 93.81 225 TRP A O 1
ATOM 1733 N N . LEU A 1 226 ? -6.408 -3.604 1.917 1.00 93.56 226 LEU A N 1
ATOM 1734 C CA . LEU A 1 226 ? -6.011 -4.749 1.121 1.00 93.56 226 LEU A CA 1
ATOM 1735 C C . LEU A 1 226 ? -6.427 -6.021 1.846 1.00 93.56 226 LEU A C 1
ATOM 1737 O O . LEU A 1 226 ? -6.200 -6.172 3.052 1.00 93.56 226 LEU A O 1
ATOM 1741 N N . ASP A 1 227 ? -6.994 -6.953 1.088 1.00 92.88 227 ASP A N 1
ATOM 1742 C CA . ASP A 1 227 ? -7.190 -8.320 1.542 1.00 92.88 227 ASP A CA 1
ATOM 1743 C C . ASP A 1 227 ? -6.003 -9.177 1.079 1.00 92.88 227 ASP A C 1
ATOM 1745 O O . ASP A 1 227 ? -5.833 -9.423 -0.110 1.00 92.88 227 ASP A O 1
ATOM 1749 N N . LEU A 1 228 ? -5.181 -9.642 2.020 1.00 93.50 228 LEU A N 1
ATOM 1750 C CA . LEU A 1 228 ? -3.997 -10.463 1.732 1.00 93.50 228 LEU A CA 1
ATOM 1751 C C . LEU A 1 228 ? -4.250 -11.972 1.828 1.00 93.50 228 LEU A C 1
ATOM 1753 O O . LEU A 1 228 ? -3.309 -12.764 1.883 1.00 93.50 228 LEU A O 1
ATOM 1757 N N . GLY A 1 229 ? -5.515 -12.388 1.899 1.00 90.88 229 GLY A N 1
ATOM 1758 C CA . GLY A 1 229 ? -5.871 -13.798 2.016 1.00 90.88 229 GLY A CA 1
ATOM 1759 C C . GLY A 1 229 ? -5.589 -14.399 3.398 1.00 90.88 229 GLY A C 1
ATOM 1760 O O . GLY A 1 229 ? -5.501 -15.619 3.511 1.00 90.88 229 GLY A O 1
ATOM 1761 N N . HIS A 1 230 ? -5.469 -13.567 4.439 1.00 91.75 230 HIS A N 1
ATOM 1762 C CA . HIS A 1 230 ? -5.234 -14.026 5.809 1.00 91.75 230 HIS A CA 1
ATOM 1763 C C . HIS A 1 230 ? -6.346 -14.987 6.281 1.00 91.75 230 HIS A C 1
ATOM 1765 O O . HIS A 1 230 ? -7.523 -14.752 5.982 1.00 91.75 230 HIS A O 1
ATOM 1771 N N . PRO A 1 231 ? -6.030 -16.063 7.024 1.00 89.81 231 PRO A N 1
ATOM 1772 C CA . PRO A 1 231 ? -7.053 -16.959 7.554 1.00 89.81 231 PRO A CA 1
ATOM 1773 C C . PRO A 1 231 ? -8.081 -16.213 8.419 1.00 89.81 231 PRO A C 1
ATOM 1775 O O . PRO A 1 231 ? -7.756 -15.240 9.105 1.00 89.81 231 PRO A O 1
ATOM 1778 N N . VAL A 1 232 ? -9.333 -16.682 8.377 1.00 89.62 232 VAL A N 1
ATOM 1779 C CA . VAL A 1 232 ? -10.417 -16.169 9.225 1.00 89.62 232 VAL A CA 1
ATOM 1780 C C . VAL A 1 232 ? -10.148 -16.575 10.667 1.00 89.62 232 VAL A C 1
ATOM 1782 O O . VAL A 1 232 ? -9.959 -17.753 10.966 1.00 89.62 232 VAL A O 1
ATOM 1785 N N . MET A 1 233 ? -10.182 -15.599 11.562 1.00 87.44 233 MET A N 1
ATOM 1786 C CA . MET A 1 233 ? -9.922 -15.771 12.984 1.00 87.44 233 MET A CA 1
ATOM 1787 C C . MET A 1 233 ? -11.193 -15.548 13.791 1.00 87.44 233 MET A C 1
ATOM 1789 O O . MET A 1 233 ? -12.154 -14.947 13.310 1.00 87.44 233 MET A O 1
ATOM 1793 N N . THR A 1 234 ? -11.214 -16.061 15.018 1.00 87.94 234 THR A N 1
ATOM 1794 C CA . THR A 1 234 ? -12.345 -15.906 15.939 1.00 87.94 234 THR A CA 1
ATOM 1795 C C . THR A 1 234 ? -11.890 -15.052 17.111 1.00 87.94 234 THR A C 1
ATOM 1797 O O . THR A 1 234 ? -10.935 -15.407 17.794 1.00 87.94 234 THR A O 1
ATOM 1800 N N . ALA A 1 235 ? -12.535 -13.907 17.314 1.00 83.19 235 ALA A N 1
ATOM 1801 C CA . ALA A 1 235 ? -12.259 -13.033 18.445 1.00 83.19 235 ALA A CA 1
ATOM 1802 C C . ALA A 1 235 ? -12.808 -13.644 19.746 1.00 83.19 235 ALA A C 1
ATOM 1804 O O . ALA A 1 235 ? -13.644 -14.549 19.720 1.00 83.19 235 ALA A O 1
ATOM 1805 N N . ALA A 1 236 ? -12.374 -13.121 20.896 1.00 80.31 236 ALA A N 1
ATOM 1806 C CA . ALA A 1 236 ? -12.813 -13.591 22.214 1.00 80.31 236 ALA A CA 1
ATOM 1807 C C . ALA A 1 236 ? -14.341 -13.503 22.430 1.00 80.31 236 ALA A C 1
ATOM 1809 O O . ALA A 1 236 ? -14.892 -14.191 23.285 1.00 80.31 236 ALA A O 1
ATOM 1810 N N . ASP A 1 237 ? -15.037 -12.676 21.645 1.00 81.81 237 ASP A N 1
ATOM 1811 C CA . ASP A 1 237 ? -16.497 -12.543 21.638 1.00 81.81 237 ASP A CA 1
ATOM 1812 C C . ASP A 1 237 ? -17.208 -13.527 20.681 1.00 81.81 237 ASP A C 1
ATOM 1814 O O . ASP A 1 237 ? -18.419 -13.431 20.481 1.00 81.81 237 ASP A O 1
ATOM 1818 N N . GLY A 1 238 ? -16.471 -14.466 20.076 1.00 83.69 238 GLY A N 1
ATOM 1819 C CA . GLY A 1 238 ? -16.981 -15.452 19.122 1.00 83.69 238 GLY A CA 1
ATOM 1820 C C . GLY A 1 238 ? -17.207 -14.906 17.710 1.00 83.69 238 GLY A C 1
ATOM 1821 O O . GLY A 1 238 ? -17.618 -15.659 16.822 1.00 83.69 238 GLY A O 1
ATOM 1822 N N . ARG A 1 239 ? -16.942 -13.617 17.460 1.00 85.69 239 ARG A N 1
ATOM 1823 C CA . ARG A 1 239 ? -17.079 -13.041 16.121 1.00 85.69 239 ARG A CA 1
ATOM 1824 C C . ARG A 1 239 ? -15.933 -13.493 15.237 1.00 85.69 239 ARG A C 1
ATOM 1826 O O . ARG A 1 239 ? -14.766 -13.436 15.616 1.00 85.69 239 ARG A O 1
ATOM 1833 N N . LYS A 1 240 ? -16.280 -13.907 14.022 1.00 88.44 240 LYS A N 1
ATOM 1834 C CA . LYS A 1 240 ? -15.297 -14.189 12.982 1.00 88.44 240 LYS A CA 1
ATOM 1835 C C . LYS A 1 240 ? -14.860 -12.886 12.335 1.00 88.44 240 LYS A C 1
ATOM 1837 O O . LYS A 1 240 ? -15.703 -12.069 11.973 1.00 88.44 240 LYS A O 1
ATOM 1842 N N . PHE A 1 241 ? -13.562 -12.712 12.171 1.00 87.00 241 PHE A N 1
ATOM 1843 C CA . PHE A 1 241 ? -12.988 -11.552 11.509 1.00 87.00 241 PHE A CA 1
ATOM 1844 C C . PHE A 1 241 ? -11.763 -11.972 10.697 1.00 87.00 241 PHE A C 1
ATOM 1846 O O . PHE A 1 241 ? -11.224 -13.067 10.857 1.00 87.00 241 PHE A O 1
ATOM 1853 N N . LYS A 1 242 ? -11.337 -11.092 9.801 1.00 88.38 242 LYS A N 1
ATOM 1854 C CA . LYS A 1 242 ? -10.136 -11.255 8.991 1.00 88.38 242 LYS A CA 1
ATOM 1855 C C . LYS A 1 242 ? -9.400 -9.914 8.977 1.00 88.38 242 LYS A C 1
ATOM 1857 O O . LYS A 1 242 ? -10.069 -8.897 8.779 1.00 88.38 242 LYS A O 1
ATOM 1862 N N . PRO A 1 243 ? -8.081 -9.878 9.227 1.00 91.00 243 PRO A N 1
ATOM 1863 C CA . PRO A 1 243 ? -7.332 -8.631 9.193 1.00 91.00 243 PRO A CA 1
ATOM 1864 C C . PRO A 1 243 ? -7.240 -8.101 7.758 1.00 91.00 243 PRO A C 1
ATOM 1866 O O . PRO A 1 243 ? -7.040 -8.860 6.807 1.00 91.00 243 PRO A O 1
ATOM 1869 N N . LEU A 1 244 ? -7.381 -6.784 7.632 1.00 92.44 244 LEU A N 1
ATOM 1870 C CA . LEU A 1 244 ? -7.118 -6.033 6.410 1.00 92.44 244 LEU A CA 1
ATOM 1871 C C . LEU A 1 244 ? -5.887 -5.162 6.630 1.00 92.44 244 LEU A C 1
ATOM 1873 O O . LEU A 1 244 ? -5.629 -4.703 7.744 1.00 92.44 244 LEU A O 1
ATOM 1877 N N . PHE A 1 245 ? -5.148 -4.923 5.557 1.00 94.31 245 PHE A N 1
ATOM 1878 C CA . PHE A 1 245 ? -3.874 -4.218 5.599 1.00 94.31 245 PHE A CA 1
ATOM 1879 C C . PHE A 1 245 ? -3.998 -2.913 4.827 1.00 94.31 245 PHE A C 1
ATOM 1881 O O . PHE A 1 245 ? -4.528 -2.913 3.728 1.00 94.31 245 PHE A O 1
ATOM 1888 N N . ALA A 1 246 ? -3.499 -1.805 5.364 1.00 94.50 246 ALA A N 1
ATOM 1889 C CA . ALA A 1 246 ? -3.422 -0.539 4.634 1.00 94.50 246 ALA A CA 1
ATOM 1890 C C . ALA A 1 246 ? -1.991 -0.007 4.684 1.00 94.50 246 ALA A C 1
ATOM 1892 O O . ALA A 1 246 ? -1.712 0.881 5.477 1.00 94.50 246 ALA A O 1
ATOM 1893 N N . PRO A 1 247 ? -1.048 -0.585 3.931 1.00 93.56 247 PRO A N 1
ATOM 1894 C CA . PRO A 1 247 ? 0.314 -0.076 3.854 1.00 93.56 247 PRO A CA 1
ATOM 1895 C C . PRO A 1 247 ? 0.402 1.138 2.919 1.00 93.56 247 PRO A C 1
ATOM 1897 O O . PRO A 1 247 ? -0.040 1.081 1.771 1.00 93.56 247 PRO A O 1
ATOM 1900 N N . LEU A 1 248 ? 1.058 2.201 3.383 1.00 91.38 248 LEU A N 1
ATOM 1901 C CA . LEU A 1 248 ? 1.560 3.275 2.527 1.00 91.38 248 LEU A CA 1
ATOM 1902 C C . LEU A 1 248 ? 3.063 3.082 2.345 1.00 91.38 248 LEU A C 1
ATOM 1904 O O . LEU A 1 248 ? 3.821 3.212 3.305 1.00 91.38 248 LEU A O 1
ATOM 1908 N N . ILE A 1 249 ? 3.498 2.779 1.124 1.00 89.38 249 ILE A N 1
ATOM 1909 C CA . ILE A 1 249 ? 4.926 2.691 0.809 1.00 89.38 249 ILE A CA 1
ATOM 1910 C C . ILE A 1 249 ? 5.328 3.974 0.111 1.00 89.38 249 ILE A C 1
ATOM 1912 O O . ILE A 1 249 ? 5.010 4.204 -1.056 1.00 89.38 249 ILE A O 1
ATOM 1916 N N . VAL A 1 250 ? 6.025 4.821 0.849 1.00 83.94 250 VAL A N 1
ATOM 1917 C CA . VAL A 1 250 ? 6.694 5.999 0.306 1.00 83.94 250 VAL A CA 1
ATOM 1918 C C . VAL A 1 250 ? 8.083 5.596 -0.161 1.00 83.94 250 VAL A C 1
ATOM 1920 O O . VAL A 1 250 ? 8.699 4.688 0.407 1.00 83.94 250 VAL A O 1
ATOM 1923 N N . ASP A 1 251 ? 8.592 6.254 -1.199 1.00 74.38 251 ASP A N 1
ATOM 1924 C CA . ASP A 1 251 ? 10.030 6.198 -1.403 1.00 74.38 251 ASP A CA 1
ATOM 1925 C C . ASP A 1 251 ? 10.726 6.857 -0.210 1.00 74.38 251 ASP A C 1
ATOM 1927 O O . ASP A 1 251 ? 10.131 7.577 0.595 1.00 74.38 251 ASP A O 1
ATOM 1931 N N . LEU A 1 252 ? 12.039 6.678 -0.127 1.00 70.12 252 LEU A N 1
ATOM 1932 C CA . LEU A 1 252 ? 12.852 7.508 0.752 1.00 70.12 252 LEU A CA 1
ATOM 1933 C C . LEU A 1 252 ? 12.857 8.983 0.297 1.00 70.12 252 LEU A C 1
ATOM 1935 O O . LEU A 1 252 ? 13.709 9.727 0.752 1.00 70.12 252 LEU A O 1
ATOM 1939 N N . ASP A 1 253 ? 11.933 9.426 -0.572 1.00 53.34 253 ASP A N 1
ATOM 1940 C CA . ASP A 1 253 ? 11.725 10.814 -0.995 1.00 53.34 253 ASP A CA 1
ATOM 1941 C C . ASP A 1 253 ? 12.966 11.400 -1.694 1.00 53.34 253 ASP A C 1
ATOM 1943 O O . ASP A 1 253 ? 13.359 12.548 -1.495 1.00 53.34 253 ASP A O 1
ATOM 1947 N N . GLY A 1 254 ? 13.684 10.543 -2.436 1.00 53.34 254 GLY A N 1
ATOM 1948 C CA . GLY A 1 254 ? 15.007 10.858 -2.987 1.00 53.34 254 GLY A CA 1
ATOM 1949 C C . GLY A 1 254 ? 16.076 11.166 -1.927 1.00 53.34 254 GLY A C 1
ATOM 1950 O O . GLY A 1 254 ? 17.139 11.688 -2.265 1.00 53.34 254 GLY A O 1
ATOM 1951 N N . ARG A 1 255 ? 15.819 10.873 -0.645 1.00 54.53 255 ARG A N 1
ATOM 1952 C CA . ARG A 1 255 ? 16.737 11.150 0.460 1.00 54.53 255 ARG A CA 1
ATOM 1953 C C . ARG A 1 255 ? 17.805 10.073 0.520 1.00 54.53 255 ARG A C 1
ATOM 1955 O O . ARG A 1 255 ? 17.547 8.874 0.595 1.00 54.53 255 ARG A O 1
ATOM 1962 N N . VAL A 1 256 ? 19.033 10.551 0.520 1.00 59.44 256 VAL A N 1
ATOM 1963 C CA . VAL A 1 256 ? 20.244 9.767 0.716 1.00 59.44 256 VAL A CA 1
ATOM 1964 C C . VAL A 1 256 ? 20.398 9.538 2.223 1.00 59.44 256 VAL A C 1
ATOM 1966 O O . VAL A 1 256 ? 20.417 10.497 2.993 1.00 59.44 256 VAL A O 1
ATOM 1969 N N . ASN A 1 257 ? 20.487 8.281 2.668 1.00 56.84 257 ASN A N 1
ATOM 1970 C CA . ASN A 1 257 ? 20.761 7.958 4.073 1.00 56.84 257 ASN A CA 1
ATOM 1971 C C . ASN A 1 257 ? 22.170 8.428 4.494 1.00 56.84 257 ASN A C 1
ATOM 1973 O O . ASN A 1 257 ? 23.164 7.729 4.301 1.00 56.84 257 ASN A O 1
ATOM 1977 N N . VAL A 1 258 ? 22.257 9.604 5.109 1.00 56.56 258 VAL A N 1
ATOM 1978 C CA . VAL A 1 258 ? 23.527 10.219 5.535 1.00 56.56 258 VAL A CA 1
ATOM 1979 C C . VAL A 1 258 ? 24.326 9.399 6.556 1.00 56.56 258 VAL A C 1
ATOM 1981 O O . VAL A 1 258 ? 25.497 9.686 6.753 1.00 56.56 258 VAL A O 1
ATOM 1984 N N . ASN A 1 259 ? 23.732 8.377 7.185 1.00 54.28 259 ASN A N 1
ATOM 1985 C CA . ASN A 1 259 ? 24.454 7.478 8.092 1.00 54.28 259 ASN A CA 1
ATOM 1986 C C . ASN A 1 259 ? 25.219 6.367 7.351 1.00 54.28 259 ASN A C 1
ATOM 1988 O O . ASN A 1 259 ? 26.056 5.704 7.953 1.00 54.28 259 ASN A O 1
ATOM 1992 N N . ILE A 1 260 ? 24.904 6.128 6.073 1.00 51.69 260 ILE A N 1
ATOM 1993 C CA . ILE A 1 260 ? 25.533 5.100 5.221 1.00 51.69 260 ILE A CA 1
ATOM 1994 C C . ILE A 1 260 ? 26.345 5.755 4.090 1.00 51.69 260 ILE A C 1
ATOM 1996 O O . ILE A 1 260 ? 27.294 5.170 3.571 1.00 51.69 260 ILE A O 1
ATOM 2000 N N . HIS A 1 261 ? 25.989 6.980 3.704 1.00 57.19 261 HIS A N 1
ATOM 2001 C CA . HIS A 1 261 ? 26.651 7.742 2.648 1.00 57.19 261 HIS A CA 1
ATOM 2002 C C . HIS A 1 261 ? 27.689 8.725 3.221 1.00 57.19 261 HIS A C 1
ATOM 2004 O O . HIS A 1 261 ? 27.518 9.238 4.320 1.00 57.19 261 HIS A O 1
ATOM 2010 N N . GLY A 1 262 ? 28.784 8.958 2.484 1.00 53.12 262 GLY A N 1
ATOM 2011 C CA . GLY A 1 262 ? 30.039 9.508 3.029 1.00 53.12 262 GLY A CA 1
ATOM 2012 C C . GLY A 1 262 ? 29.973 10.890 3.704 1.00 53.12 262 GLY A C 1
ATOM 2013 O O . GLY A 1 262 ? 29.167 11.748 3.337 1.00 53.12 262 GLY A O 1
ATOM 2014 N N . ASN A 1 263 ? 30.889 11.115 4.655 1.00 47.06 263 ASN A N 1
ATOM 2015 C CA . ASN A 1 263 ? 31.025 12.331 5.458 1.00 47.06 263 ASN A CA 1
ATOM 2016 C C . ASN A 1 263 ? 32.196 13.224 4.983 1.00 47.06 263 ASN A C 1
ATOM 2018 O O . ASN A 1 263 ? 33.308 12.758 4.746 1.00 47.06 263 ASN A O 1
ATOM 2022 N N . LYS A 1 264 ? 31.979 14.546 4.919 1.00 46.94 264 LYS A N 1
ATOM 2023 C CA . LYS A 1 264 ? 32.997 15.565 4.578 1.00 46.94 264 LYS A CA 1
ATOM 2024 C C . LYS A 1 264 ? 34.160 15.639 5.584 1.00 46.94 264 LYS A C 1
ATOM 2026 O O . LYS A 1 264 ? 35.203 16.198 5.259 1.00 46.94 264 LYS A O 1
ATOM 2031 N N . TYR A 1 265 ? 33.995 15.116 6.800 1.00 45.94 265 TYR A N 1
ATOM 2032 C CA . TYR A 1 265 ? 35.035 15.160 7.835 1.00 45.94 265 TYR A CA 1
ATOM 2033 C C . TYR A 1 265 ? 36.119 14.074 7.702 1.00 45.94 265 TYR A C 1
ATOM 2035 O O . TYR A 1 265 ? 37.066 14.084 8.487 1.00 45.94 265 TYR A O 1
ATOM 2043 N N . GLY A 1 266 ? 36.036 13.180 6.708 1.00 46.59 266 GLY A N 1
ATOM 2044 C CA . GLY A 1 266 ? 37.122 12.256 6.375 1.00 46.59 266 GLY A CA 1
ATOM 2045 C C . GLY A 1 266 ? 38.338 13.006 5.824 1.00 46.59 266 GLY A C 1
ATOM 2046 O O . GLY A 1 266 ? 38.361 13.412 4.662 1.00 46.59 266 GLY A O 1
ATOM 2047 N N . THR A 1 267 ? 39.349 13.229 6.662 1.00 42.69 267 THR A N 1
ATOM 2048 C CA . THR A 1 267 ? 40.573 13.941 6.284 1.00 42.69 267 THR A CA 1
ATOM 2049 C C . THR A 1 267 ? 41.333 13.160 5.212 1.00 42.69 267 THR A C 1
ATOM 2051 O O . THR A 1 267 ? 41.690 11.998 5.402 1.00 42.69 267 THR A O 1
ATOM 2054 N N . TRP A 1 268 ? 41.603 13.815 4.085 1.00 45.41 268 TRP A N 1
ATOM 2055 C CA . TRP A 1 268 ? 42.376 13.274 2.972 1.00 45.41 268 TRP A CA 1
ATOM 2056 C C . TRP A 1 268 ? 43.798 12.922 3.436 1.00 45.41 268 TRP A C 1
ATOM 2058 O O . TRP A 1 268 ? 44.648 13.801 3.557 1.00 45.41 268 TRP A O 1
ATOM 2068 N N . ASN A 1 269 ? 44.084 11.645 3.686 1.00 43.88 269 ASN A N 1
ATOM 2069 C CA . ASN A 1 269 ? 45.462 11.170 3.692 1.00 43.88 269 ASN A CA 1
ATOM 2070 C C . ASN A 1 269 ? 45.760 10.631 2.300 1.00 43.88 269 ASN A C 1
ATOM 2072 O O . ASN A 1 269 ? 45.403 9.499 1.962 1.00 43.88 269 ASN A O 1
ATOM 2076 N N . ALA A 1 270 ? 46.430 11.465 1.500 1.00 45.75 270 ALA A N 1
ATOM 2077 C CA . ALA A 1 270 ? 47.173 11.004 0.340 1.00 45.75 270 ALA A CA 1
ATOM 2078 C C . ALA A 1 270 ? 47.903 9.735 0.759 1.00 45.75 270 ALA A C 1
ATOM 2080 O O . ALA A 1 270 ? 48.751 9.778 1.654 1.00 45.75 270 ALA A O 1
ATOM 2081 N N . HIS A 1 271 ? 47.607 8.610 0.124 1.00 43.38 271 HIS A N 1
ATOM 2082 C CA . HIS A 1 271 ? 48.546 7.505 0.159 1.00 43.38 271 HIS A CA 1
ATOM 2083 C C . HIS A 1 271 ? 49.760 7.957 -0.660 1.00 43.38 271 HIS A C 1
ATOM 2085 O O . HIS A 1 271 ? 49.837 7.734 -1.869 1.00 43.38 271 HIS A O 1
ATOM 2091 N N . ALA A 1 272 ? 50.669 8.686 -0.006 1.00 42.31 272 ALA A N 1
ATOM 2092 C CA . ALA A 1 272 ? 51.947 9.114 -0.545 1.00 42.31 272 ALA A CA 1
ATOM 2093 C C . ALA A 1 272 ? 52.752 7.853 -0.887 1.00 42.31 272 ALA A C 1
ATOM 2095 O O . ALA A 1 272 ? 53.415 7.276 -0.031 1.00 42.31 272 ALA A O 1
ATOM 2096 N N . GLY A 1 273 ? 52.616 7.378 -2.127 1.00 46.91 273 GLY A N 1
ATOM 2097 C CA . GLY A 1 273 ? 53.290 6.171 -2.604 1.00 46.91 273 GLY A CA 1
ATOM 2098 C C . GLY A 1 273 ? 52.516 5.310 -3.604 1.00 46.91 273 GLY A C 1
ATOM 2099 O O . GLY A 1 273 ? 53.095 4.348 -4.101 1.00 46.91 273 GLY A O 1
ATOM 2100 N N . HIS A 1 274 ? 51.250 5.608 -3.940 1.00 45.66 274 HIS A N 1
ATOM 2101 C CA . HIS A 1 274 ? 50.541 4.791 -4.934 1.00 45.66 274 HIS A CA 1
ATOM 2102 C C . HIS A 1 274 ? 51.061 5.065 -6.370 1.00 45.66 274 HIS A C 1
ATOM 2104 O O . HIS A 1 274 ? 51.014 6.216 -6.812 1.00 45.66 274 HIS A O 1
ATOM 2110 N N . PRO A 1 275 ? 51.510 4.050 -7.143 1.00 46.97 275 PRO A N 1
ATOM 2111 C CA . PRO A 1 275 ? 52.236 4.238 -8.415 1.00 46.97 275 PRO A CA 1
ATOM 2112 C C . PRO A 1 275 ? 51.425 4.827 -9.582 1.00 46.97 275 PRO A C 1
ATOM 2114 O O . PRO A 1 275 ? 51.951 4.990 -10.678 1.00 46.97 275 PRO A O 1
ATOM 2117 N N . LEU A 1 276 ? 50.142 5.121 -9.370 1.00 48.50 276 LEU A N 1
ATOM 2118 C CA . LEU A 1 276 ? 49.200 5.587 -10.392 1.00 48.50 276 LEU A CA 1
ATOM 2119 C C . LEU A 1 276 ? 48.626 6.986 -10.088 1.00 48.50 276 LEU A C 1
ATOM 2121 O O . LEU A 1 276 ? 47.586 7.365 -10.615 1.00 48.50 276 LEU A O 1
ATOM 2125 N N . ALA A 1 277 ? 49.303 7.772 -9.248 1.00 48.50 277 ALA A N 1
ATOM 2126 C CA . ALA A 1 277 ? 48.831 9.071 -8.757 1.00 48.50 277 ALA A CA 1
ATOM 2127 C C . ALA A 1 277 ? 48.776 10.217 -9.800 1.00 48.50 277 ALA A C 1
ATOM 2129 O O . ALA A 1 277 ? 48.570 11.365 -9.417 1.00 48.50 277 ALA A O 1
ATOM 2130 N N . THR A 1 278 ? 48.975 9.958 -11.098 1.00 45.94 278 THR A N 1
ATOM 2131 C CA . THR A 1 278 ? 49.136 11.019 -12.116 1.00 45.94 278 THR A CA 1
ATOM 2132 C C . THR A 1 278 ? 48.060 11.098 -13.195 1.00 45.94 278 THR A C 1
ATOM 2134 O O . THR A 1 278 ? 48.162 11.977 -14.047 1.00 45.94 278 THR A O 1
ATOM 2137 N N . ARG A 1 279 ? 47.004 10.274 -13.180 1.00 42.62 279 ARG A N 1
ATOM 2138 C CA . ARG A 1 279 ? 45.848 10.447 -14.085 1.00 42.62 279 ARG A CA 1
ATOM 2139 C C . ARG A 1 279 ? 44.579 9.921 -13.424 1.00 42.62 279 ARG A C 1
ATOM 2141 O O . ARG A 1 279 ? 44.523 8.727 -13.195 1.00 42.62 279 ARG A O 1
ATOM 2148 N N . ASP A 1 280 ? 43.617 10.792 -13.115 1.00 45.22 280 ASP A N 1
ATOM 2149 C CA . ASP A 1 280 ? 42.165 10.538 -12.983 1.00 45.22 280 ASP A CA 1
ATOM 2150 C C . ASP A 1 280 ? 41.686 9.176 -12.420 1.00 45.22 280 ASP A C 1
ATOM 2152 O O . ASP A 1 280 ? 40.677 8.633 -12.869 1.00 45.22 280 ASP A O 1
ATOM 2156 N N . LEU A 1 281 ? 42.377 8.592 -11.437 1.00 41.66 281 LEU A N 1
ATOM 2157 C CA . LEU A 1 281 ? 42.051 7.261 -10.920 1.00 41.66 281 LEU A CA 1
ATOM 2158 C C . LEU A 1 281 ? 41.323 7.349 -9.572 1.00 41.66 281 LEU A C 1
ATOM 2160 O O . LEU A 1 281 ? 41.901 7.688 -8.544 1.00 41.66 281 LEU A O 1
ATOM 2164 N N . PHE A 1 282 ? 40.034 7.001 -9.636 1.00 44.66 282 PHE A N 1
ATOM 2165 C CA . PHE A 1 282 ? 39.116 6.606 -8.560 1.00 44.66 282 PHE A CA 1
ATOM 2166 C C . PHE A 1 282 ? 38.941 7.590 -7.402 1.00 44.66 282 PHE A C 1
ATOM 2168 O O . PHE A 1 282 ? 39.360 7.387 -6.267 1.00 44.66 282 PHE A O 1
ATOM 2175 N N . TRP A 1 283 ? 38.179 8.636 -7.699 1.00 45.34 283 TRP A N 1
ATOM 2176 C CA . TRP A 1 283 ? 37.719 9.644 -6.752 1.00 45.34 283 TRP A CA 1
ATOM 2177 C C . TRP A 1 283 ? 36.543 9.158 -5.886 1.00 45.34 283 TRP A C 1
ATOM 2179 O O . TRP A 1 283 ? 35.473 9.778 -5.902 1.00 45.34 283 TRP A O 1
ATOM 2189 N N . SER A 1 284 ? 36.715 8.064 -5.141 1.00 49.19 284 SER A N 1
ATOM 2190 C CA . SER A 1 284 ? 35.728 7.621 -4.146 1.00 49.19 284 SER A CA 1
ATOM 2191 C C . SER A 1 284 ? 36.163 8.070 -2.752 1.00 49.19 284 SER A C 1
ATOM 2193 O O . SER A 1 284 ? 37.052 7.482 -2.146 1.00 49.19 284 SER A O 1
ATOM 2195 N N . THR A 1 285 ? 35.581 9.167 -2.268 1.00 49.03 285 THR A N 1
ATOM 2196 C CA . THR A 1 285 ? 35.758 9.671 -0.896 1.00 49.03 285 THR A CA 1
ATOM 2197 C C . THR A 1 285 ? 34.505 9.362 -0.081 1.00 49.03 285 THR A C 1
ATOM 2199 O O . THR A 1 285 ? 33.748 10.250 0.302 1.00 49.03 285 THR A O 1
ATOM 2202 N N . SER A 1 286 ? 34.233 8.077 0.099 1.00 50.44 286 SER A N 1
ATOM 2203 C CA . SER A 1 286 ? 33.230 7.520 1.010 1.00 50.44 286 SER A CA 1
ATOM 2204 C C . SER A 1 286 ? 33.859 7.192 2.374 1.00 50.44 286 SER A C 1
ATOM 2206 O O . SER A 1 286 ? 35.069 7.004 2.462 1.00 50.44 286 SER A O 1
ATOM 2208 N N . GLU A 1 287 ? 33.047 7.120 3.438 1.00 50.75 287 GLU A N 1
ATOM 2209 C CA . GLU A 1 287 ? 33.488 6.974 4.845 1.00 50.75 287 GLU A CA 1
ATOM 2210 C C . GLU A 1 287 ? 34.447 5.791 5.080 1.00 50.75 287 GLU A C 1
ATOM 2212 O 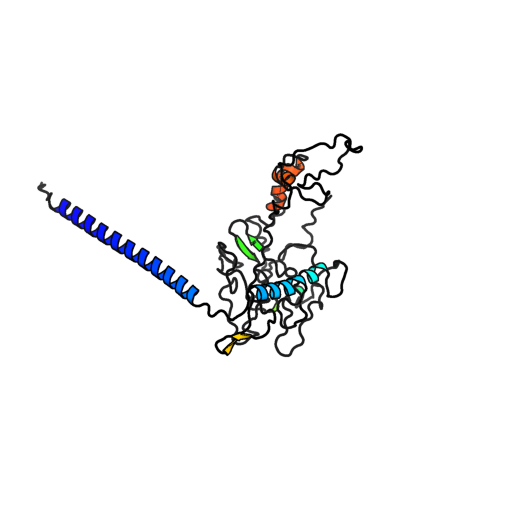O . GLU A 1 287 ? 35.383 5.897 5.868 1.00 50.75 287 GLU A O 1
ATOM 2217 N N . HIS A 1 288 ? 34.232 4.667 4.388 1.00 52.88 288 HIS A N 1
ATOM 2218 C CA . HIS A 1 288 ? 35.003 3.436 4.583 1.00 52.88 288 HIS A CA 1
ATOM 2219 C C . HIS A 1 288 ? 36.055 3.174 3.494 1.00 52.88 288 HIS A C 1
ATOM 2221 O O . HIS A 1 288 ? 36.942 2.345 3.699 1.00 52.88 288 HIS A O 1
ATOM 2227 N N . GLY A 1 289 ? 35.995 3.877 2.356 1.00 52.75 289 GLY A N 1
ATOM 2228 C CA . GLY A 1 289 ? 36.967 3.753 1.265 1.00 52.75 289 GLY A CA 1
ATOM 2229 C C . GLY A 1 289 ? 37.036 2.359 0.630 1.00 52.75 289 GLY A C 1
ATOM 2230 O O . GLY A 1 289 ? 38.094 1.972 0.135 1.00 52.75 289 GLY A O 1
ATOM 2231 N N . TRP A 1 290 ? 35.948 1.579 0.659 1.00 49.69 290 TRP A N 1
ATOM 2232 C CA . TRP A 1 290 ? 35.968 0.178 0.212 1.00 49.69 290 TRP A CA 1
ATOM 2233 C C . TRP A 1 290 ? 35.915 0.025 -1.310 1.00 49.69 290 TRP A C 1
ATOM 2235 O O . TRP A 1 290 ? 36.380 -0.987 -1.833 1.00 49.69 290 TRP A O 1
ATOM 2245 N N . GLY A 1 291 ? 35.406 1.023 -2.039 1.00 51.97 291 GLY A N 1
ATOM 2246 C CA . GLY A 1 291 ? 35.445 1.005 -3.498 1.00 51.97 291 GLY A CA 1
ATOM 2247 C C . GLY A 1 291 ? 34.679 2.131 -4.184 1.00 51.97 291 GLY A C 1
ATOM 2248 O O . GLY A 1 291 ? 34.045 2.979 -3.557 1.00 51.97 291 GLY A O 1
ATOM 2249 N N . ALA A 1 292 ? 34.734 2.130 -5.516 1.00 50.88 292 ALA A N 1
ATOM 2250 C CA . ALA A 1 292 ? 34.072 3.121 -6.371 1.00 50.88 292 ALA A CA 1
ATOM 2251 C C . ALA A 1 292 ? 32.534 2.994 -6.412 1.00 50.88 292 ALA A C 1
ATOM 2253 O O . ALA A 1 292 ? 31.869 3.861 -6.969 1.00 50.88 292 ALA A O 1
ATOM 2254 N N . TRP A 1 293 ? 31.969 1.927 -5.836 1.00 54.75 293 TRP A N 1
ATOM 2255 C CA . TRP A 1 293 ? 30.522 1.706 -5.714 1.00 54.75 293 TRP A CA 1
ATOM 2256 C C . TRP A 1 293 ? 29.881 2.469 -4.544 1.00 54.75 293 TRP A C 1
ATOM 2258 O O . TRP A 1 293 ? 28.660 2.455 -4.396 1.00 54.75 293 TRP A O 1
ATOM 2268 N N . GLU A 1 294 ? 30.677 3.121 -3.697 1.00 58.31 294 GLU A N 1
ATOM 2269 C CA . GLU A 1 294 ? 30.175 3.911 -2.575 1.00 58.31 294 GLU A CA 1
ATOM 2270 C C . GLU A 1 294 ? 29.846 5.354 -3.004 1.00 58.31 294 GLU A C 1
ATOM 2272 O O . GLU A 1 294 ? 30.571 5.988 -3.769 1.00 58.31 294 GLU A O 1
ATOM 2277 N N . VAL A 1 295 ? 28.731 5.894 -2.499 1.00 62.78 295 VAL A N 1
ATOM 2278 C CA . VAL A 1 295 ? 28.191 7.200 -2.921 1.00 62.78 295 VAL A CA 1
ATOM 2279 C C . VAL A 1 295 ? 28.599 8.311 -1.942 1.00 62.78 295 VAL A C 1
ATOM 2281 O O . VAL A 1 295 ? 28.294 8.229 -0.749 1.00 62.78 295 VAL A O 1
ATOM 2284 N N . ASN A 1 296 ? 29.225 9.384 -2.453 1.00 61.25 296 ASN A N 1
ATOM 2285 C CA . ASN A 1 296 ? 29.506 10.625 -1.713 1.00 61.25 296 ASN A CA 1
ATOM 2286 C C . ASN A 1 296 ? 28.580 11.773 -2.183 1.00 61.25 296 ASN A C 1
ATOM 2288 O 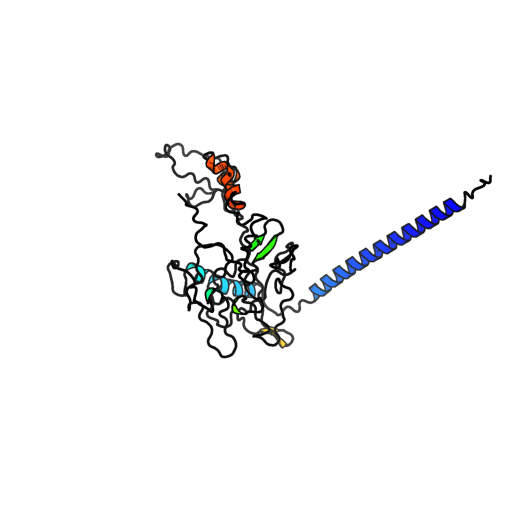O . ASN A 1 296 ? 28.792 12.331 -3.266 1.00 61.25 296 ASN A O 1
ATOM 2292 N N . PRO A 1 297 ? 27.592 12.185 -1.367 1.00 62.03 297 PRO A N 1
ATOM 2293 C CA . PRO A 1 297 ? 26.654 13.247 -1.729 1.00 62.03 297 PRO A CA 1
ATOM 2294 C C . PRO A 1 297 ? 27.270 14.661 -1.699 1.00 62.03 297 PRO A C 1
ATOM 2296 O O . PRO A 1 297 ? 26.733 15.576 -2.322 1.00 62.03 297 PRO A O 1
ATOM 2299 N N . GLY A 1 298 ? 28.412 14.864 -1.032 1.00 56.53 298 GLY A N 1
ATOM 2300 C CA . GLY A 1 298 ? 29.085 16.161 -0.910 1.00 56.53 298 GLY A CA 1
ATOM 2301 C C . GLY A 1 298 ? 29.510 16.771 -2.248 1.00 56.53 298 GLY A C 1
ATOM 2302 O O . GLY A 1 298 ? 29.455 17.991 -2.397 1.00 56.53 298 GLY A O 1
ATOM 2303 N N . LYS A 1 299 ? 29.850 15.945 -3.246 1.00 55.84 299 LYS A N 1
ATOM 2304 C CA . LYS A 1 299 ? 30.220 16.427 -4.589 1.00 55.84 299 LYS A CA 1
ATOM 2305 C C . LYS A 1 299 ? 29.052 17.069 -5.335 1.00 55.84 299 LYS A C 1
ATOM 2307 O O . LYS A 1 299 ? 29.223 18.100 -5.975 1.00 55.84 299 LYS A O 1
ATOM 2312 N N . VAL A 1 300 ? 27.864 16.482 -5.203 1.00 57.59 300 VAL A N 1
ATOM 2313 C CA . VAL A 1 300 ? 26.635 16.976 -5.839 1.00 57.59 300 VAL A CA 1
ATOM 2314 C C . VAL A 1 300 ? 26.093 18.191 -5.077 1.00 57.59 300 VAL A C 1
ATOM 2316 O O . VAL A 1 300 ? 25.649 19.157 -5.692 1.00 57.59 300 VAL A O 1
ATOM 2319 N N . ILE A 1 301 ? 26.181 18.188 -3.741 1.00 59.50 301 ILE A N 1
ATOM 2320 C CA . ILE A 1 301 ? 25.592 19.229 -2.880 1.00 59.50 301 ILE A CA 1
ATOM 2321 C C . ILE A 1 301 ? 26.441 20.510 -2.820 1.00 59.50 301 ILE A C 1
ATOM 2323 O O . ILE A 1 301 ? 25.883 21.606 -2.794 1.00 59.50 301 ILE A O 1
ATOM 2327 N N . LEU A 1 302 ? 27.775 20.409 -2.780 1.00 57.12 302 LEU A N 1
ATOM 2328 C CA . LEU A 1 302 ? 28.640 21.575 -2.549 1.00 57.12 302 LEU A CA 1
ATOM 2329 C C . LEU A 1 302 ? 29.053 22.298 -3.832 1.00 57.12 302 LEU A C 1
ATOM 2331 O O . LEU A 1 302 ? 29.520 23.428 -3.738 1.00 57.12 302 LEU A O 1
ATOM 2335 N N . GLY A 1 303 ? 28.895 21.682 -5.011 1.00 52.94 303 GLY A N 1
ATOM 2336 C CA . GLY A 1 303 ? 29.134 22.322 -6.312 1.00 52.94 303 GLY A CA 1
ATOM 2337 C C . GLY A 1 303 ? 30.537 22.918 -6.504 1.00 52.94 303 GLY A C 1
ATOM 2338 O O . GLY A 1 303 ? 30.729 23.722 -7.409 1.00 52.94 303 GLY A O 1
ATOM 2339 N N . GLN A 1 304 ? 31.508 22.581 -5.650 1.00 50.06 304 GLN A N 1
ATOM 2340 C CA . GLN A 1 304 ? 32.834 23.210 -5.623 1.00 50.06 304 GLN A CA 1
ATOM 2341 C C . GLN A 1 304 ? 33.980 22.262 -5.986 1.00 50.06 304 GLN A C 1
ATOM 2343 O O . GLN A 1 304 ? 35.098 22.726 -6.184 1.00 50.06 304 GLN A O 1
ATOM 2348 N N . GLU A 1 305 ? 33.712 20.965 -6.144 1.00 50.78 305 GLU A N 1
ATOM 2349 C CA . GLU A 1 305 ? 34.722 19.978 -6.539 1.00 50.78 305 GLU A CA 1
ATOM 2350 C C . GLU A 1 305 ? 34.321 19.298 -7.854 1.00 50.78 305 GLU A C 1
ATOM 2352 O O . GLU A 1 305 ? 33.741 18.214 -7.867 1.00 50.78 305 GLU A O 1
ATOM 2357 N N . GLY A 1 306 ? 34.590 19.981 -8.971 1.00 51.22 306 GLY A N 1
ATOM 2358 C CA . GLY A 1 306 ? 34.369 19.483 -10.332 1.00 51.22 306 GLY A CA 1
ATOM 2359 C C . GLY A 1 306 ? 34.394 20.599 -11.393 1.00 51.22 306 GLY A C 1
ATOM 2360 O O . GLY A 1 306 ? 34.364 21.781 -11.034 1.00 51.22 306 GLY A O 1
ATOM 2361 N N . PRO A 1 307 ? 34.459 20.258 -12.697 1.00 50.25 307 PRO A N 1
ATOM 2362 C CA . PRO A 1 307 ? 34.324 21.218 -13.799 1.00 50.25 307 PRO A CA 1
ATOM 2363 C C . PRO A 1 307 ? 33.090 22.127 -13.647 1.00 50.25 307 PRO A C 1
ATOM 2365 O O . PRO A 1 307 ? 32.065 21.697 -13.119 1.00 50.25 307 PRO A O 1
ATOM 2368 N N . GLN A 1 308 ? 33.159 23.372 -14.141 1.00 54.06 308 GLN A N 1
ATOM 2369 C CA . GLN A 1 308 ? 32.087 24.385 -14.019 1.00 54.06 308 GLN A CA 1
ATOM 2370 C C . GLN A 1 308 ? 30.692 23.897 -14.465 1.00 54.06 308 GLN A C 1
ATOM 2372 O O . GLN A 1 308 ? 29.677 24.411 -13.999 1.00 54.06 308 GLN A O 1
ATOM 2377 N N . GLU A 1 309 ? 30.632 22.875 -15.318 1.00 53.09 309 GLU A N 1
ATOM 2378 C CA . GLU A 1 309 ? 29.402 22.262 -15.829 1.00 53.09 309 GLU A CA 1
ATOM 2379 C C . GLU A 1 309 ? 28.566 21.538 -14.754 1.00 53.09 309 GLU A C 1
ATOM 2381 O O . GLU A 1 309 ? 27.343 21.444 -14.891 1.00 53.09 309 GLU A O 1
ATOM 2386 N N . PHE A 1 310 ? 29.196 21.106 -13.654 1.00 50.59 310 PHE A N 1
ATOM 2387 C CA . PHE A 1 310 ? 28.564 20.347 -12.566 1.00 50.59 310 PHE A CA 1
ATOM 2388 C C . PHE A 1 310 ? 28.055 21.225 -11.407 1.00 50.59 310 PHE A C 1
ATOM 2390 O O . PHE A 1 310 ? 27.319 20.758 -10.539 1.00 50.59 310 PHE A O 1
ATOM 2397 N N . GLN A 1 311 ? 28.353 22.531 -11.411 1.00 54.31 311 GLN A N 1
ATOM 2398 C CA . GLN A 1 311 ? 28.041 23.458 -10.303 1.00 54.31 311 GLN A CA 1
ATOM 2399 C C . GLN A 1 311 ? 26.535 23.750 -10.110 1.00 54.31 311 GLN A C 1
ATOM 2401 O O . GLN A 1 311 ? 26.142 24.461 -9.185 1.00 54.31 311 GLN A O 1
ATOM 2406 N N . ALA A 1 312 ? 25.672 23.186 -10.958 1.00 56.38 312 ALA A N 1
ATOM 2407 C CA . ALA A 1 312 ? 24.213 23.281 -10.866 1.00 56.38 312 ALA A CA 1
ATOM 2408 C C . ALA A 1 312 ? 23.508 21.925 -11.057 1.00 56.38 312 ALA A C 1
ATOM 2410 O O . ALA A 1 312 ? 22.292 21.882 -11.260 1.00 56.38 312 ALA A O 1
ATOM 2411 N N . GLU A 1 313 ? 24.253 20.819 -11.018 1.00 56.47 313 GLU A N 1
ATOM 2412 C CA . GLU A 1 313 ? 23.724 19.488 -11.318 1.00 56.47 313 GLU A CA 1
ATOM 2413 C C . GLU A 1 313 ? 22.664 19.044 -10.303 1.00 56.47 313 GLU A C 1
ATOM 2415 O O . GLU A 1 313 ? 21.609 18.560 -10.701 1.00 56.47 313 GLU A O 1
ATOM 2420 N N . TRP A 1 314 ? 22.844 19.337 -9.012 1.00 59.59 314 TRP A N 1
ATOM 2421 C CA . TRP A 1 314 ? 21.834 19.034 -7.990 1.00 59.59 314 TRP A CA 1
ATOM 2422 C C . TRP A 1 314 ? 20.487 19.723 -8.249 1.00 59.59 314 TRP A C 1
ATOM 2424 O O . TRP A 1 314 ? 19.434 19.128 -8.025 1.00 59.59 314 TRP A O 1
ATOM 2434 N N . ARG A 1 315 ? 20.499 20.961 -8.769 1.00 56.28 315 ARG A N 1
ATOM 2435 C CA . ARG A 1 315 ? 19.265 21.666 -9.154 1.00 56.28 315 ARG A CA 1
ATOM 2436 C C . ARG A 1 315 ? 18.606 20.973 -10.335 1.00 56.28 315 ARG A C 1
ATOM 2438 O O . ARG A 1 315 ? 17.397 20.788 -10.317 1.00 56.28 315 ARG A O 1
ATOM 2445 N N . ARG A 1 316 ? 19.399 20.548 -11.322 1.00 59.19 316 ARG A N 1
ATOM 2446 C CA . ARG A 1 316 ? 18.908 19.834 -12.509 1.00 59.19 316 ARG A CA 1
ATOM 2447 C C . ARG A 1 316 ? 18.362 18.443 -12.179 1.00 59.19 316 ARG A C 1
ATOM 2449 O O . ARG A 1 316 ? 17.396 18.025 -12.800 1.00 59.19 316 ARG A O 1
ATOM 2456 N N . LEU A 1 317 ? 18.926 17.760 -11.184 1.00 57.75 317 LEU A N 1
ATOM 2457 C CA . LEU A 1 317 ? 18.460 16.451 -10.719 1.00 57.75 317 LEU A CA 1
ATOM 2458 C C . LEU A 1 317 ? 17.138 16.529 -9.939 1.00 57.75 317 LEU A C 1
ATOM 2460 O O . LEU A 1 317 ? 16.298 15.645 -10.077 1.00 57.75 317 LEU A O 1
ATOM 2464 N N . LEU A 1 318 ? 16.941 17.575 -9.128 1.00 56.56 318 LEU A N 1
ATOM 2465 C CA . LEU A 1 318 ? 15.764 17.690 -8.254 1.00 56.56 318 LEU A CA 1
ATOM 2466 C C . LEU A 1 318 ? 14.610 18.480 -8.883 1.00 56.56 318 LEU A C 1
ATOM 2468 O O . LEU A 1 318 ? 13.450 18.089 -8.759 1.00 56.56 318 LEU A O 1
ATOM 2472 N N . LEU A 1 319 ? 14.928 19.579 -9.566 1.00 54.28 319 LEU A N 1
ATOM 2473 C CA . LEU A 1 319 ? 13.957 20.518 -10.136 1.00 54.28 319 LEU A CA 1
ATOM 2474 C C . LEU A 1 319 ? 13.857 20.403 -11.659 1.00 54.28 319 LEU A C 1
ATOM 2476 O O . LEU A 1 319 ? 12.943 20.964 -12.255 1.00 54.28 319 LEU A O 1
ATOM 2480 N N . GLY A 1 320 ? 14.762 19.653 -12.291 1.00 53.94 320 GLY A N 1
ATOM 2481 C CA . GLY A 1 320 ? 14.842 19.575 -13.743 1.00 53.94 320 GLY A CA 1
ATOM 2482 C C . GLY A 1 320 ? 15.540 20.786 -14.352 1.00 53.94 320 GLY A C 1
ATOM 2483 O O . GLY A 1 320 ? 16.225 21.563 -13.681 1.00 53.94 320 GLY A O 1
ATOM 2484 N N . ASN A 1 321 ? 15.400 20.944 -15.661 1.00 54.88 321 ASN A N 1
ATOM 2485 C CA . ASN A 1 321 ? 15.890 22.113 -16.383 1.00 54.88 321 ASN A CA 1
ATOM 2486 C C . ASN A 1 321 ? 14.714 22.871 -17.020 1.00 54.88 321 ASN A C 1
ATOM 2488 O O . ASN A 1 321 ? 13.557 22.495 -16.869 1.00 54.88 321 ASN A O 1
ATOM 2492 N N . SER A 1 322 ? 15.003 23.942 -17.757 1.00 51.41 322 SER A N 1
ATOM 2493 C CA . SER A 1 322 ? 13.976 24.760 -18.415 1.00 51.41 322 SER A CA 1
ATOM 2494 C C . SER A 1 322 ? 13.139 24.024 -19.475 1.00 51.41 322 SER A C 1
ATOM 2496 O O . SER A 1 322 ? 12.170 24.595 -19.965 1.00 51.41 322 SER A O 1
ATOM 2498 N N . GLN A 1 323 ? 13.509 22.799 -19.857 1.00 46.34 323 GLN A N 1
ATOM 2499 C CA . GLN A 1 323 ? 12.845 21.993 -20.887 1.00 46.34 323 GLN A CA 1
ATOM 2500 C C . GLN A 1 323 ? 12.198 20.718 -20.331 1.00 46.34 323 GLN A C 1
ATOM 2502 O O . GLN A 1 323 ? 11.226 20.234 -20.904 1.00 46.34 323 GLN A O 1
ATOM 2507 N N . VAL A 1 324 ? 12.724 20.173 -19.233 1.00 48.16 324 VAL A N 1
ATOM 2508 C CA . VAL A 1 324 ? 12.258 18.940 -18.595 1.00 48.16 324 VAL A CA 1
ATOM 2509 C C . VAL A 1 324 ? 12.082 19.219 -17.104 1.00 48.16 324 VAL A C 1
ATOM 2511 O O . VAL A 1 324 ? 13.091 19.321 -16.399 1.00 48.16 324 VAL A O 1
ATOM 2514 N N . PRO A 1 325 ? 10.833 19.357 -16.622 1.00 49.72 325 PRO A N 1
ATOM 2515 C CA . PRO A 1 325 ? 10.547 19.505 -15.201 1.00 49.72 325 PRO A CA 1
ATOM 2516 C C . PRO A 1 325 ? 11.058 18.303 -14.403 1.00 49.72 325 PRO A C 1
ATOM 2518 O O . PRO A 1 325 ? 10.934 17.153 -14.832 1.00 49.72 325 PRO A O 1
ATOM 2521 N N . GLY A 1 326 ? 11.644 18.568 -13.239 1.00 49.91 326 GLY A N 1
ATOM 2522 C CA . GLY A 1 326 ? 12.108 17.531 -12.325 1.00 49.91 326 GLY A CA 1
ATOM 2523 C C . GLY A 1 326 ? 10.952 16.870 -11.583 1.00 49.91 326 GLY A C 1
ATOM 2524 O O . GLY A 1 326 ? 9.883 17.455 -11.413 1.00 49.91 326 GLY A O 1
ATOM 2525 N N . ARG A 1 327 ? 11.198 15.656 -11.079 1.00 51.91 327 ARG A N 1
ATOM 2526 C CA . ARG A 1 327 ? 10.224 14.829 -10.341 1.00 51.91 327 ARG A CA 1
ATOM 2527 C C . ARG A 1 327 ? 9.544 15.559 -9.170 1.00 51.91 327 ARG A C 1
ATOM 2529 O O . ARG A 1 327 ? 8.425 15.197 -8.816 1.00 51.91 327 ARG A O 1
ATOM 2536 N N . TYR A 1 328 ? 10.205 16.561 -8.588 1.00 50.75 328 TYR A N 1
ATOM 2537 C CA . TYR A 1 328 ? 9.750 17.293 -7.403 1.00 50.75 328 TYR A CA 1
ATOM 2538 C C . TYR A 1 328 ? 9.459 18.780 -7.664 1.00 50.75 328 TYR A C 1
ATOM 2540 O O . TYR A 1 328 ? 9.317 19.546 -6.711 1.00 50.75 328 TYR A O 1
ATOM 2548 N N . ASP A 1 329 ? 9.376 19.210 -8.929 1.00 48.19 329 ASP A N 1
ATOM 2549 C CA . ASP A 1 329 ? 9.003 20.591 -9.250 1.00 48.19 329 ASP A CA 1
ATOM 2550 C C . ASP A 1 329 ? 7.520 20.853 -8.918 1.00 48.19 329 ASP A C 1
ATOM 2552 O O . ASP A 1 329 ? 6.637 20.037 -9.192 1.00 48.19 329 ASP A O 1
ATOM 2556 N N . ALA A 1 330 ? 7.230 22.025 -8.348 1.00 46.09 330 ALA A N 1
ATOM 2557 C CA . ALA A 1 330 ? 5.879 22.472 -8.011 1.00 46.09 330 ALA A CA 1
ATOM 2558 C C . ALA A 1 330 ? 4.970 22.595 -9.251 1.00 46.09 330 ALA A C 1
ATOM 2560 O O . ALA A 1 330 ? 3.748 22.539 -9.125 1.00 46.09 330 ALA A O 1
ATOM 2561 N N . ASN A 1 331 ? 5.567 22.711 -10.444 1.00 44.59 331 ASN A N 1
ATOM 2562 C CA . ASN A 1 331 ? 4.873 22.794 -11.729 1.00 44.59 331 ASN A CA 1
ATOM 2563 C C . ASN A 1 331 ? 4.827 21.464 -12.505 1.00 44.59 331 ASN A C 1
ATOM 2565 O O . ASN A 1 331 ? 4.355 21.449 -13.641 1.00 44.59 331 ASN A O 1
ATOM 2569 N N . ALA A 1 332 ? 5.281 20.344 -11.924 1.00 44.94 332 ALA A N 1
ATOM 2570 C CA . ALA A 1 332 ? 5.425 19.053 -12.615 1.00 44.94 332 ALA A CA 1
ATOM 2571 C C . ALA A 1 332 ? 4.106 18.419 -13.117 1.00 44.94 332 ALA A C 1
ATOM 2573 O O . ALA A 1 332 ? 4.132 17.354 -13.730 1.00 44.94 332 ALA A O 1
ATOM 2574 N N . TRP A 1 333 ? 2.955 19.061 -12.898 1.00 43.19 333 TRP A N 1
ATOM 2575 C CA . TRP A 1 333 ? 1.642 18.510 -13.230 1.00 43.19 333 TRP A CA 1
ATOM 2576 C C . TRP A 1 333 ? 0.737 19.475 -13.984 1.00 43.19 333 TRP A C 1
ATOM 2578 O O . TRP A 1 333 ? -0.371 19.715 -13.535 1.00 43.19 333 TRP A O 1
ATOM 2588 N N . PHE A 1 334 ? 1.155 19.970 -15.152 1.00 39.00 334 PHE A N 1
ATOM 2589 C CA . PHE A 1 334 ? 0.209 20.414 -16.187 1.00 39.00 334 PHE A CA 1
ATOM 2590 C C . PHE A 1 334 ? 0.794 20.250 -17.597 1.00 39.00 334 PHE A C 1
ATOM 2592 O O . PHE A 1 334 ? 1.131 21.223 -18.263 1.00 39.00 334 PHE A O 1
ATOM 2599 N N . PHE A 1 335 ? 0.831 19.017 -18.105 1.00 34.97 335 PHE A N 1
ATOM 2600 C CA . PHE A 1 335 ? 0.619 18.810 -19.540 1.00 34.97 335 PHE A CA 1
ATOM 2601 C C . PHE A 1 335 ? -0.837 18.400 -19.745 1.00 34.97 335 PHE A C 1
ATOM 2603 O O . PHE A 1 335 ? -1.162 17.239 -19.975 1.00 34.97 335 PHE A O 1
ATOM 2610 N N . ALA A 1 336 ? -1.734 19.382 -19.644 1.00 32.00 336 ALA A N 1
ATOM 2611 C CA . ALA A 1 336 ? -3.025 19.271 -20.297 1.00 32.00 336 ALA A CA 1
ATOM 2612 C C . ALA A 1 336 ? -2.761 19.330 -21.807 1.00 32.00 336 ALA A C 1
ATOM 2614 O O . ALA A 1 336 ? -2.693 20.407 -22.398 1.00 32.00 336 ALA A O 1
ATOM 2615 N N . VAL A 1 337 ? -2.583 18.173 -22.446 1.00 32.75 337 VAL A N 1
ATOM 2616 C CA . VAL A 1 337 ? -2.900 18.096 -23.870 1.00 32.75 337 VAL A CA 1
ATOM 2617 C C . VAL A 1 337 ? -4.403 18.329 -23.950 1.00 32.75 337 VAL A C 1
ATOM 2619 O O . VAL A 1 337 ? -5.183 17.624 -23.310 1.00 32.75 337 VAL A O 1
ATOM 2622 N N . ALA A 1 338 ? -4.808 19.375 -24.669 1.00 29.92 338 ALA A N 1
ATOM 2623 C CA . ALA A 1 338 ? -6.206 19.629 -24.970 1.00 29.92 338 ALA A CA 1
ATOM 2624 C C . ALA A 1 338 ? -6.804 18.361 -25.606 1.00 29.92 338 ALA A C 1
ATOM 2626 O O . ALA A 1 338 ? -6.506 18.047 -26.755 1.00 29.92 338 ALA A O 1
ATOM 2627 N N . GLY A 1 339 ? -7.578 17.602 -24.824 1.00 30.50 339 GLY A N 1
ATOM 2628 C CA . GLY A 1 339 ? -8.086 16.291 -25.239 1.00 30.50 339 GLY A CA 1
ATOM 2629 C C . GLY A 1 339 ? -7.949 15.173 -24.200 1.00 30.50 339 GLY A C 1
ATOM 2630 O O . GLY A 1 339 ? -7.504 14.086 -24.541 1.00 30.50 339 GLY A O 1
ATOM 2631 N N . GLY A 1 340 ? -8.327 15.419 -22.942 1.00 27.34 340 GLY A N 1
ATOM 2632 C CA . GLY A 1 340 ? -8.924 14.415 -22.041 1.00 27.34 340 GLY A CA 1
ATOM 2633 C C . GLY A 1 340 ? -8.144 13.155 -21.631 1.00 27.34 340 GLY A C 1
ATOM 2634 O O . GLY A 1 340 ? -8.695 12.381 -20.856 1.00 27.34 340 GLY A O 1
ATOM 2635 N N . SER A 1 341 ? -6.909 12.927 -22.080 1.00 29.41 341 SER A N 1
ATOM 2636 C CA . SER A 1 341 ? -6.158 11.703 -21.759 1.00 29.41 341 SER A CA 1
ATOM 2637 C C . SER A 1 341 ? -4.875 12.036 -21.002 1.00 29.41 341 SER A C 1
ATOM 2639 O O . SER A 1 341 ? -3.970 12.672 -21.541 1.00 29.41 341 SER A O 1
ATOM 2641 N N . ILE A 1 342 ? -4.805 11.606 -19.739 1.00 35.44 342 ILE A N 1
ATOM 2642 C CA . ILE A 1 342 ? -3.590 11.654 -18.919 1.00 35.44 342 ILE A CA 1
ATOM 2643 C C . ILE A 1 342 ? -2.675 10.535 -19.426 1.00 35.44 342 ILE A C 1
ATOM 2645 O O . ILE A 1 342 ? -2.833 9.378 -19.045 1.00 35.44 342 ILE A O 1
ATOM 2649 N N . HIS A 1 343 ? -1.747 10.857 -20.324 1.00 28.06 343 HIS A N 1
ATOM 2650 C CA . HIS A 1 343 ? -0.697 9.916 -20.703 1.00 28.06 343 HIS A CA 1
ATOM 2651 C C . HIS A 1 343 ? 0.452 9.987 -19.687 1.00 28.06 343 HIS A C 1
ATOM 2653 O O . HIS A 1 343 ? 0.862 11.097 -19.329 1.00 28.06 343 HIS A O 1
ATOM 2659 N N . PRO A 1 344 ? 1.019 8.845 -19.245 1.00 38.06 344 PRO A N 1
ATOM 2660 C CA . PRO A 1 344 ? 2.331 8.868 -18.611 1.00 38.06 344 PRO A CA 1
ATOM 2661 C C . PRO A 1 344 ? 3.328 9.551 -19.560 1.00 38.06 344 PRO A C 1
ATOM 2663 O O . PRO A 1 344 ? 3.147 9.478 -20.784 1.00 38.06 344 PRO A O 1
ATOM 2666 N N . PRO A 1 345 ? 4.376 10.219 -19.040 1.00 33.59 345 PRO A N 1
ATOM 2667 C CA . PRO A 1 345 ? 5.426 10.744 -19.895 1.00 33.59 345 PRO A CA 1
ATOM 2668 C C . PRO A 1 345 ? 5.917 9.605 -20.799 1.00 33.59 345 PRO A C 1
ATOM 2670 O O . PRO A 1 345 ? 6.206 8.513 -20.300 1.00 33.59 345 PRO A O 1
ATOM 2673 N N . PRO A 1 346 ? 5.955 9.812 -22.123 1.00 29.08 346 PRO A N 1
ATOM 2674 C CA . PRO A 1 346 ? 6.343 8.755 -23.027 1.00 29.08 346 PRO A CA 1
ATOM 2675 C C . PRO A 1 346 ? 7.728 8.210 -22.670 1.00 29.08 346 PRO A C 1
ATOM 2677 O O . PRO A 1 346 ? 8.662 8.985 -22.450 1.00 29.08 346 PRO A O 1
ATOM 2680 N N . ALA A 1 347 ? 7.860 6.880 -22.667 1.00 35.16 347 ALA A N 1
ATOM 2681 C CA . ALA A 1 347 ? 9.048 6.111 -22.269 1.00 35.16 347 ALA A CA 1
ATOM 2682 C C . ALA A 1 347 ? 10.357 6.461 -23.018 1.00 35.16 347 ALA A C 1
ATOM 2684 O O . ALA A 1 347 ? 11.401 5.875 -22.756 1.00 35.16 347 ALA A O 1
ATOM 2685 N N . TYR A 1 348 ? 10.324 7.410 -23.953 1.00 30.23 348 TYR A N 1
ATOM 2686 C CA . TYR A 1 348 ? 11.418 7.762 -24.851 1.00 30.23 348 TYR A CA 1
ATOM 2687 C C . TYR A 1 348 ? 12.155 9.073 -24.510 1.00 30.23 348 TYR A C 1
ATOM 2689 O O . TYR A 1 348 ? 13.125 9.393 -25.192 1.00 30.23 348 TYR A O 1
ATOM 2697 N N . TRP A 1 349 ? 11.775 9.821 -23.462 1.00 25.28 349 TRP A N 1
ATOM 2698 C CA . TRP A 1 349 ? 12.368 11.153 -23.201 1.00 25.28 349 TRP A CA 1
ATOM 2699 C C . TRP A 1 349 ? 13.274 11.285 -21.973 1.00 25.28 349 TRP A C 1
ATOM 2701 O O . TRP A 1 349 ? 13.886 12.334 -21.793 1.00 25.28 349 TRP A O 1
ATOM 2711 N N . ILE A 1 350 ? 13.455 10.229 -21.176 1.00 32.25 350 ILE A N 1
ATOM 2712 C CA . ILE A 1 350 ? 14.462 10.207 -20.099 1.00 32.25 350 ILE A CA 1
ATOM 2713 C C . ILE A 1 350 ? 15.604 9.264 -20.499 1.00 32.25 350 ILE A C 1
ATOM 2715 O O . ILE A 1 350 ? 16.011 8.376 -19.759 1.00 32.25 350 ILE A O 1
ATOM 2719 N N . VAL A 1 351 ? 16.144 9.453 -21.705 1.00 25.36 351 VAL A N 1
ATOM 2720 C CA . VAL A 1 351 ? 17.502 8.990 -22.017 1.00 25.36 351 VAL A CA 1
ATOM 2721 C C . VAL A 1 351 ? 18.448 10.106 -21.589 1.00 25.36 351 VAL A C 1
ATOM 2723 O O . VAL A 1 351 ? 18.940 10.892 -22.397 1.00 25.36 351 VAL A O 1
ATOM 2726 N N . GLY A 1 352 ? 18.674 10.200 -20.279 1.00 26.00 352 GLY A N 1
ATOM 2727 C CA . GLY A 1 352 ? 19.881 10.835 -19.776 1.00 26.00 352 GLY A CA 1
ATOM 2728 C C . GLY A 1 352 ? 21.043 9.957 -20.213 1.00 26.00 352 GLY A C 1
ATOM 2729 O O . GLY A 1 352 ? 21.209 8.852 -19.702 1.00 26.00 352 GLY A O 1
ATOM 2730 N N . LYS A 1 353 ? 21.801 10.402 -21.216 1.00 21.72 353 LYS A N 1
ATOM 2731 C CA . LYS A 1 353 ? 23.078 9.779 -21.548 1.00 21.72 353 LYS A CA 1
ATOM 2732 C C . LYS A 1 353 ? 23.976 9.875 -20.315 1.00 21.72 353 LYS A C 1
ATOM 2734 O O . LYS A 1 353 ? 24.501 10.944 -20.028 1.00 21.72 353 LYS A O 1
ATOM 2739 N N . PHE A 1 354 ? 24.135 8.768 -19.605 1.00 25.78 354 PHE A N 1
ATOM 2740 C CA . PHE A 1 354 ? 25.280 8.573 -18.732 1.00 25.78 354 PHE A CA 1
ATOM 2741 C C . PHE A 1 354 ? 26.460 8.250 -19.652 1.00 25.78 354 PHE A C 1
ATOM 2743 O O . PHE A 1 354 ? 26.488 7.182 -20.267 1.00 25.78 354 PHE A O 1
ATOM 2750 N N . TYR A 1 355 ? 27.349 9.226 -19.836 1.00 28.31 355 TYR A N 1
ATOM 2751 C CA . TYR A 1 355 ? 28.695 9.001 -20.360 1.00 28.31 355 TYR A CA 1
ATOM 2752 C C . TYR A 1 355 ? 29.667 8.884 -19.198 1.00 28.31 355 TYR A C 1
ATOM 2754 O O . TYR A 1 355 ? 29.488 9.654 -18.226 1.00 28.31 355 TYR A O 1
#